Protein AF-A0A931L2H4-F1 (afdb_monomer)

Sequence (218 aa):
MIVTPKRLARHLKAKWRVPVVLEAGWDSPRIDPYHGANDMQGIVLHHTAGTDSLAFCMRGSYPPYRNCHFLVGRDGTVHVLSTSGAYHAGKGGPWRITKALTIGRDRGNSRTYGIEIESLGTSPRINGKPGGMTIDQVISVAYLCAALLDVMRLGPRSFRVGRVILHRTWAPTRKVDTRQDLAWWRAVIRIAQKYRKDRSRGEQTIRAYVHDHVDGRA

Mean predicted aligned error: 2.7 Å

Radius of gyration: 15.67 Å; Cα contacts (8 Å, |Δi|>4): 501; chains: 1; bounding box: 41×39×37 Å

pLDDT: mean 96.34, std 3.33, range [77.06, 98.94]

Secondary structure (DSSP, 8-state):
-PPPHHHHHHIIIIIS---EEE-TTTT-GGG-TTTT-----EEEEEE-SSSSTHHHHHH-SBTTB-S-SEEE-TTS-EEE--SS----S-S---EEEETTEEEPTT-HHHHEEEEEE-S--S----SSSTTS--HHHHHHHHHHHHHHHHHTSSSSPPPPGGGEEEHHHHSTTT----SS-HHHHHHHHHHHHHTSS-HHHHHHHHHHHHHHTTTS--

Foldseek 3Di:
DQQAPVLLCCLCCPQLNQQEDEDPCQRPLQQAPPNQQFQAQFAAEFEQLAAPCVVVQCVAPDPPHGQFQWEQHQQRYIYGRHRRWHNHLAFFDQADLDPPDTQDTRNDGRHHGYYYYQASQQACFQPSDRNHGDLSNLLSLLSSRLSVQASSDPDDDGHALSRYDYSCNGHVVPDCPRVADSVLSSVLNVLSNVCSVPSVVSSVVSVVSCVVVRRNYD

Nearest PDB structures (foldseek):
  4bol-assembly1_B  TM=6.881E-01  e=1.202E-04  Pseudomonas aeruginosa PAO1
  4bxj-assembly1_A-2  TM=5.900E-01  e=5.968E-04  Pseudomonas aeruginosa PAO1
  2l47-assembly1_A  TM=6.409E-01  e=9.965E-04  Bacillus phage Gamma

Solvent-accessible surface area (backbone atoms only — not comparable to full-atom values): 11018 Å² total; per-residue (Å²): 95,70,64,48,52,71,59,48,52,45,30,36,51,74,67,52,57,39,61,64,44,81,39,91,63,18,72,42,70,84,32,22,88,55,76,82,69,32,39,47,72,34,35,36,35,39,45,62,58,38,72,85,50,62,64,57,37,57,51,24,93,57,69,72,25,19,29,24,22,30,39,27,38,66,84,18,43,31,39,33,51,29,55,65,28,27,64,54,57,54,69,31,52,60,45,76,69,50,100,90,39,65,49,53,62,54,40,41,29,53,28,29,45,28,37,34,32,49,11,45,60,76,37,37,33,53,73,59,45,61,39,17,36,27,66,46,27,53,51,38,52,17,37,44,51,39,31,49,32,31,60,51,33,85,74,98,55,60,55,64,64,76,40,52,47,34,38,24,72,41,20,64,93,81,38,71,30,42,64,41,37,67,66,30,57,41,49,45,23,48,42,32,54,75,23,53,92,44,54,69,62,21,51,53,50,42,51,54,52,40,66,81,29,34,64,24,54,111

Structure (mmCIF, N/CA/C/O backbone):
data_AF-A0A931L2H4-F1
#
_entry.id   AF-A0A931L2H4-F1
#
loop_
_atom_site.group_PDB
_atom_site.id
_atom_site.type_symbol
_atom_site.label_atom_id
_atom_site.label_alt_id
_atom_site.label_comp_id
_atom_site.label_asym_id
_atom_site.label_entity_id
_atom_site.label_seq_id
_atom_site.pdbx_PDB_ins_code
_atom_site.Cartn_x
_atom_site.Cartn_y
_atom_site.Cartn_z
_atom_site.occupancy
_atom_site.B_iso_or_equiv
_atom_site.auth_seq_id
_atom_site.auth_comp_id
_atom_site.auth_asym_id
_atom_site.auth_atom_id
_atom_site.pdbx_PDB_model_num
ATOM 1 N N . MET A 1 1 ? 9.517 8.409 12.138 1.00 83.00 1 MET A N 1
ATOM 2 C CA . MET A 1 1 ? 9.520 7.541 13.347 1.00 83.00 1 MET A CA 1
ATOM 3 C C . MET A 1 1 ? 9.499 6.120 12.844 1.00 83.00 1 MET A C 1
ATOM 5 O O . MET A 1 1 ? 8.664 5.822 12.001 1.00 83.00 1 MET A O 1
ATOM 9 N N . ILE A 1 2 ? 10.422 5.285 13.313 1.00 89.69 2 ILE A N 1
ATOM 10 C CA . ILE A 1 2 ? 10.530 3.900 12.850 1.00 89.69 2 ILE A CA 1
ATOM 11 C C . ILE A 1 2 ? 9.360 3.099 13.431 1.00 89.69 2 ILE A C 1
ATOM 13 O O . ILE A 1 2 ? 9.165 3.043 14.647 1.00 89.69 2 ILE A O 1
ATOM 17 N N . VAL A 1 3 ? 8.550 2.504 12.558 1.00 93.38 3 VAL A N 1
ATOM 18 C CA . VAL A 1 3 ? 7.404 1.681 12.953 1.00 93.38 3 VAL A CA 1
ATOM 19 C C . VAL A 1 3 ? 7.902 0.279 13.296 1.00 93.38 3 VAL A C 1
ATOM 21 O O . VAL A 1 3 ? 8.410 -0.424 12.433 1.00 93.38 3 VAL A O 1
ATOM 24 N N . THR A 1 4 ? 7.720 -0.156 14.543 1.00 94.38 4 THR A N 1
ATOM 25 C CA . THR A 1 4 ? 8.110 -1.515 14.949 1.00 94.38 4 THR A CA 1
ATOM 26 C C . THR A 1 4 ? 7.152 -2.580 14.394 1.00 94.38 4 THR A C 1
ATOM 28 O O . THR A 1 4 ? 5.953 -2.296 14.250 1.00 94.38 4 THR A O 1
ATOM 31 N N . PRO A 1 5 ? 7.610 -3.832 14.179 1.00 95.81 5 PRO A N 1
ATOM 32 C CA . PRO A 1 5 ? 6.747 -4.919 13.706 1.00 95.81 5 PRO A CA 1
ATOM 33 C C . PRO A 1 5 ? 5.513 -5.133 14.592 1.00 95.81 5 PRO A C 1
ATOM 35 O O . PRO A 1 5 ? 4.382 -5.182 14.107 1.00 95.81 5 PRO A O 1
ATOM 38 N N . LYS A 1 6 ? 5.697 -5.127 15.921 1.00 96.31 6 LYS A N 1
ATOM 39 C CA . LYS A 1 6 ? 4.602 -5.222 16.903 1.00 96.31 6 LYS A CA 1
ATOM 40 C C . LYS A 1 6 ? 3.581 -4.091 16.744 1.00 96.31 6 LYS A C 1
ATOM 42 O O . LYS A 1 6 ? 2.372 -4.324 16.816 1.00 96.31 6 LYS A O 1
ATOM 47 N N . ARG A 1 7 ? 4.042 -2.852 16.526 1.00 95.81 7 ARG A N 1
ATOM 48 C CA . ARG A 1 7 ? 3.155 -1.696 16.322 1.00 95.81 7 ARG A CA 1
ATOM 49 C C . ARG A 1 7 ? 2.365 -1.840 15.023 1.00 95.81 7 ARG A C 1
ATOM 51 O O . ARG A 1 7 ? 1.163 -1.555 15.043 1.00 95.81 7 ARG A O 1
ATOM 58 N N . LEU A 1 8 ? 3.021 -2.266 13.944 1.00 97.00 8 LEU A N 1
ATOM 59 C CA . LEU A 1 8 ? 2.401 -2.496 12.643 1.00 97.00 8 LEU A CA 1
ATOM 60 C C . LEU A 1 8 ? 1.325 -3.578 12.731 1.00 97.00 8 LEU A C 1
ATOM 62 O O . LEU A 1 8 ? 0.162 -3.291 12.454 1.00 97.00 8 LEU A O 1
ATOM 66 N N . ALA A 1 9 ? 1.673 -4.770 13.222 1.00 98.06 9 ALA A N 1
ATOM 67 C CA . ALA A 1 9 ? 0.737 -5.883 13.364 1.00 98.06 9 ALA A CA 1
ATOM 68 C C . ALA A 1 9 ? -0.489 -5.506 14.207 1.00 98.06 9 ALA A C 1
ATOM 70 O O . ALA A 1 9 ? -1.618 -5.800 13.819 1.00 98.06 9 ALA A O 1
ATOM 71 N N . ARG A 1 10 ? -0.300 -4.775 15.315 1.00 97.62 10 ARG A N 1
ATOM 72 C CA . ARG A 1 10 ? -1.416 -4.271 16.133 1.00 97.62 10 ARG A CA 1
ATOM 73 C C . ARG A 1 10 ? -2.333 -3.325 15.353 1.00 97.62 10 ARG A C 1
ATOM 75 O O . ARG A 1 10 ? -3.551 -3.400 15.508 1.00 97.62 10 ARG A O 1
ATOM 82 N N . HIS A 1 11 ? -1.779 -2.416 14.548 1.00 97.31 11 HIS A N 1
ATOM 83 C CA . HIS A 1 11 ? -2.603 -1.498 13.755 1.00 97.31 11 HIS A CA 1
ATOM 84 C C . HIS A 1 11 ? -3.383 -2.245 12.676 1.00 97.31 11 HIS A C 1
ATOM 86 O O . HIS A 1 11 ? -4.581 -2.011 12.543 1.00 97.31 11 HIS A O 1
ATOM 92 N N . LEU A 1 12 ? -2.730 -3.167 11.970 1.00 98.38 12 LEU A N 1
ATOM 93 C CA . LEU A 1 12 ? -3.360 -3.959 10.921 1.00 98.38 12 LEU A CA 1
ATOM 94 C C . LEU A 1 12 ? -4.465 -4.859 11.487 1.00 98.38 12 LEU A C 1
ATOM 96 O O . LEU A 1 12 ? -5.616 -4.724 11.083 1.00 98.38 12 LEU A O 1
ATOM 100 N N . LYS A 1 13 ? -4.144 -5.709 12.471 1.00 98.00 13 LYS A N 1
ATOM 101 C CA . LYS A 1 13 ? -5.064 -6.726 13.005 1.00 98.00 13 LYS A CA 1
ATOM 102 C C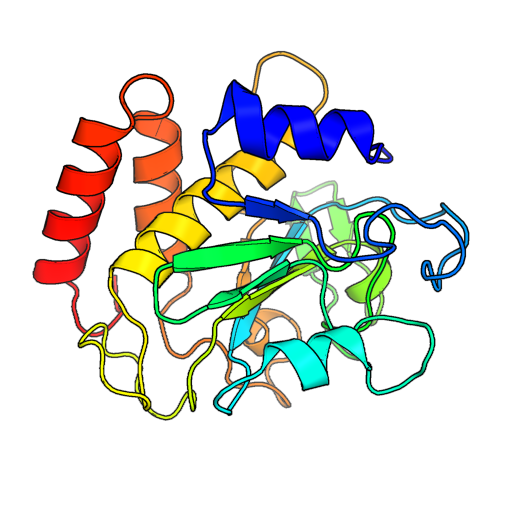 . LYS A 1 13 ? -6.130 -6.140 13.929 1.00 98.00 13 LYS A C 1
ATOM 104 O O . LYS A 1 13 ? -7.318 -6.305 13.689 1.00 98.00 13 LYS A O 1
ATOM 109 N N . ALA A 1 14 ? -5.721 -5.431 14.981 1.00 96.50 14 ALA A N 1
ATOM 110 C CA . ALA A 1 14 ? -6.649 -5.023 16.037 1.00 96.50 14 ALA A CA 1
ATOM 111 C C . ALA A 1 14 ? -7.343 -3.687 15.738 1.00 96.50 14 ALA A C 1
ATOM 113 O O . ALA A 1 14 ? -8.541 -3.540 15.959 1.00 96.50 14 ALA A O 1
ATOM 114 N N . LYS A 1 15 ? -6.601 -2.690 15.237 1.00 96.19 15 LYS A N 1
ATOM 115 C CA . LYS A 1 15 ? -7.135 -1.323 15.098 1.00 96.19 15 LYS A CA 1
ATOM 116 C C . LYS A 1 15 ? -7.945 -1.117 13.816 1.00 96.19 15 LYS A C 1
ATOM 118 O O . LYS A 1 15 ? -8.962 -0.429 13.854 1.00 96.19 15 LYS A O 1
ATOM 123 N N . TRP A 1 16 ? -7.483 -1.684 12.702 1.00 97.75 16 TRP A N 1
ATOM 124 C CA . TRP A 1 16 ? -8.088 -1.512 11.374 1.00 97.75 16 TRP A CA 1
ATOM 125 C C . TRP A 1 16 ? -8.715 -2.791 10.806 1.00 97.75 16 TRP A C 1
ATOM 127 O O . TRP A 1 16 ? -9.445 -2.712 9.816 1.00 97.75 16 TRP A O 1
ATOM 137 N N . ARG A 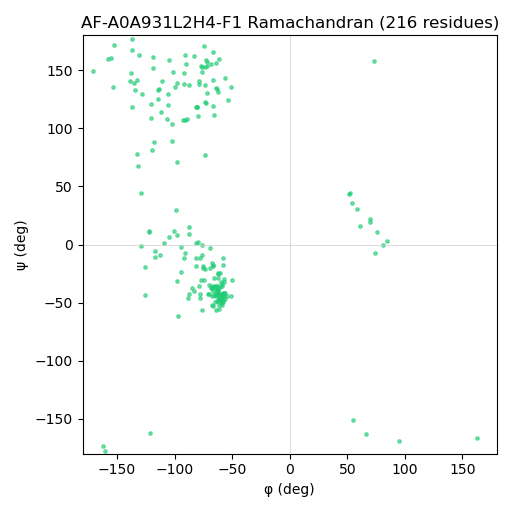1 17 ? -8.500 -3.944 11.457 1.00 98.06 17 ARG A N 1
ATOM 138 C CA . ARG A 1 17 ? -9.075 -5.248 11.079 1.00 98.06 17 ARG A CA 1
ATOM 139 C C . ARG A 1 17 ? -8.792 -5.623 9.621 1.00 98.06 17 ARG A C 1
ATOM 141 O O . ARG A 1 17 ? -9.655 -6.163 8.944 1.00 98.06 17 ARG A O 1
ATOM 148 N N . VAL A 1 18 ? -7.613 -5.264 9.114 1.00 98.62 18 VAL A N 1
ATOM 149 C CA . VAL A 1 18 ? -7.159 -5.622 7.762 1.00 98.62 18 VAL A CA 1
ATOM 150 C C . VAL A 1 18 ? -7.022 -7.154 7.691 1.00 98.62 18 VAL A C 1
ATOM 152 O O . VAL A 1 18 ? -6.459 -7.718 8.634 1.00 98.62 18 VAL A O 1
ATOM 155 N N . PRO A 1 19 ? -7.509 -7.827 6.628 1.00 98.31 19 PRO A N 1
ATOM 156 C CA . PRO A 1 19 ? -7.437 -9.285 6.490 1.00 98.31 19 PRO A CA 1
ATOM 157 C C . PRO A 1 19 ? -6.004 -9.719 6.157 1.00 98.31 19 PRO A C 1
ATOM 159 O O . PRO A 1 19 ? -5.655 -9.944 5.002 1.00 98.31 19 PRO A O 1
ATOM 162 N N . VAL A 1 20 ? -5.135 -9.732 7.170 1.00 98.69 20 VAL A N 1
ATOM 163 C CA . VAL A 1 20 ? -3.696 -9.938 6.986 1.00 98.69 20 VAL A CA 1
ATOM 164 C C . VAL A 1 20 ? -3.250 -11.370 7.243 1.00 98.69 20 VAL A C 1
ATOM 166 O O . VAL A 1 20 ? -3.594 -11.959 8.268 1.00 98.69 20 VAL A O 1
ATOM 169 N N . VAL A 1 21 ? -2.350 -11.848 6.388 1.00 98.75 21 VAL A N 1
ATOM 170 C CA . VAL A 1 21 ? -1.471 -12.994 6.644 1.00 98.75 21 VAL A CA 1
ATOM 171 C C . VAL A 1 21 ? -0.068 -12.451 6.904 1.00 98.75 21 VAL A C 1
ATOM 173 O O . VAL A 1 21 ? 0.423 -11.601 6.163 1.00 98.75 21 VAL A O 1
ATOM 176 N N . LEU A 1 22 ? 0.561 -12.875 8.002 1.00 98.62 22 LEU A N 1
ATOM 177 C CA . LEU A 1 22 ? 1.948 -12.509 8.303 1.00 98.62 22 LEU A CA 1
ATOM 178 C C . LEU A 1 22 ? 2.848 -13.607 7.741 1.00 98.62 22 LEU A C 1
ATOM 180 O O . LEU A 1 22 ? 2.857 -14.709 8.284 1.00 98.62 22 LEU A O 1
ATOM 184 N N . GLU A 1 23 ? 3.557 -13.318 6.654 1.00 98.50 23 GLU A N 1
ATOM 185 C CA . GLU A 1 23 ? 4.380 -14.319 5.975 1.00 98.50 23 GLU A CA 1
ATOM 186 C C . GLU A 1 23 ? 5.646 -14.662 6.758 1.00 98.50 23 GLU A C 1
ATOM 188 O O . GLU A 1 23 ? 6.129 -13.884 7.583 1.00 98.50 23 GLU A O 1
ATOM 193 N N . ALA A 1 24 ? 6.231 -15.825 6.477 1.00 96.88 24 ALA A N 1
ATOM 194 C CA . ALA A 1 24 ? 7.455 -16.257 7.141 1.00 96.88 24 ALA A CA 1
ATOM 195 C C . ALA A 1 24 ? 8.571 -15.194 7.034 1.00 96.88 24 ALA A C 1
ATOM 197 O O . ALA A 1 24 ? 8.962 -14.755 5.946 1.00 96.88 24 ALA A O 1
ATOM 198 N N . GLY A 1 25 ? 9.097 -14.783 8.191 1.00 96.25 25 GLY A N 1
ATOM 199 C CA . GLY A 1 25 ? 10.178 -13.802 8.293 1.00 96.25 25 GLY A CA 1
ATOM 200 C C . GLY A 1 25 ? 9.780 -12.340 8.053 1.00 96.25 25 GLY A C 1
ATOM 201 O O . GLY A 1 25 ? 10.684 -11.516 7.958 1.00 96.25 25 GLY A O 1
ATOM 202 N N . TRP A 1 26 ? 8.485 -11.999 7.978 1.00 97.75 26 TRP A N 1
ATOM 203 C CA . TRP A 1 26 ? 7.976 -10.627 7.770 1.00 97.75 26 TRP A CA 1
ATOM 204 C C . TRP A 1 26 ? 8.575 -9.560 8.711 1.00 97.75 26 TRP A C 1
ATOM 206 O O . TRP A 1 26 ? 8.700 -8.387 8.347 1.00 97.75 26 TRP A O 1
ATOM 216 N N . ASP A 1 27 ? 8.940 -9.946 9.931 1.00 96.75 27 ASP A N 1
ATOM 217 C CA . ASP A 1 27 ? 9.518 -9.101 10.977 1.00 96.75 27 ASP A CA 1
ATOM 218 C C . ASP A 1 27 ? 11.025 -9.310 11.181 1.00 96.75 27 ASP A C 1
ATOM 220 O O . ASP A 1 27 ? 11.615 -8.719 12.088 1.00 96.75 27 ASP A O 1
ATOM 224 N N . SER A 1 28 ? 11.668 -10.116 10.333 1.00 95.75 28 SER A N 1
ATOM 225 C CA . SER A 1 28 ? 13.093 -10.392 10.455 1.00 95.75 28 SER A CA 1
ATOM 226 C C . SER A 1 28 ? 13.929 -9.167 10.062 1.00 95.75 28 SER A C 1
ATOM 228 O O . SER A 1 28 ? 13.774 -8.637 8.960 1.00 95.75 28 SER A O 1
ATOM 230 N N . PRO A 1 29 ? 14.908 -8.747 10.881 1.00 93.50 29 PRO A N 1
ATOM 231 C CA . PRO A 1 29 ? 15.848 -7.703 10.476 1.00 93.50 29 PRO A CA 1
ATOM 232 C C . PRO A 1 29 ? 16.763 -8.149 9.322 1.00 93.50 29 PRO A C 1
ATOM 234 O O . PRO A 1 29 ? 17.332 -7.306 8.638 1.00 93.50 29 PRO A O 1
ATOM 237 N N . ARG A 1 30 ? 16.889 -9.461 9.060 1.00 94.44 30 ARG A N 1
ATOM 238 C CA . ARG A 1 30 ? 17.739 -10.007 7.983 1.00 94.44 30 ARG A CA 1
ATOM 239 C C . ARG A 1 30 ? 17.218 -9.700 6.579 1.00 94.44 30 ARG A C 1
ATOM 241 O O . ARG A 1 30 ? 17.984 -9.775 5.626 1.00 94.44 30 ARG A O 1
ATOM 248 N N . ILE A 1 31 ? 15.932 -9.373 6.453 1.00 94.69 31 ILE A N 1
ATOM 249 C CA . ILE A 1 31 ? 15.311 -8.986 5.180 1.00 94.69 31 ILE A CA 1
ATOM 250 C C . ILE A 1 31 ? 15.211 -7.463 5.021 1.00 94.69 31 ILE A C 1
ATOM 252 O O . ILE A 1 31 ? 14.577 -7.002 4.075 1.00 94.69 31 ILE A O 1
ATOM 256 N N . ASP A 1 32 ? 15.820 -6.682 5.927 1.00 94.44 32 ASP A N 1
ATOM 257 C CA . ASP A 1 32 ? 15.887 -5.224 5.828 1.00 94.44 32 ASP A CA 1
ATOM 258 C C . ASP A 1 32 ? 17.155 -4.771 5.083 1.00 94.44 32 ASP A C 1
ATOM 260 O O . ASP A 1 32 ? 18.242 -4.783 5.670 1.00 94.44 32 ASP A O 1
ATOM 264 N N . PRO A 1 33 ? 17.044 -4.288 3.834 1.00 93.69 33 PRO A N 1
ATOM 265 C CA . PRO A 1 33 ? 18.194 -3.768 3.098 1.00 93.69 33 PRO A CA 1
ATOM 266 C C . PRO A 1 33 ? 18.747 -2.442 3.647 1.00 93.69 33 PRO A C 1
ATOM 268 O O . PRO A 1 33 ? 19.714 -1.911 3.102 1.00 93.69 33 PRO A O 1
ATOM 271 N N . TYR A 1 34 ? 18.124 -1.867 4.676 1.00 94.06 34 TYR A N 1
ATOM 272 C CA . TYR A 1 34 ? 18.494 -0.572 5.243 1.00 94.06 34 TYR A CA 1
ATOM 273 C C . TYR A 1 34 ? 18.827 -0.636 6.735 1.00 94.06 34 TYR A C 1
ATOM 275 O O . TYR A 1 34 ? 18.955 0.411 7.370 1.00 94.06 34 TYR A O 1
ATOM 283 N N . HIS A 1 35 ? 18.983 -1.837 7.296 1.00 91.50 35 HIS A N 1
ATOM 284 C CA . HIS A 1 35 ? 19.526 -2.056 8.641 1.00 91.50 35 HIS A CA 1
ATOM 285 C C . HIS A 1 35 ? 18.840 -1.224 9.745 1.00 91.50 35 HIS A C 1
ATOM 287 O O . HIS A 1 35 ? 19.493 -0.624 10.597 1.00 91.50 35 HIS A O 1
ATOM 293 N N . GLY A 1 36 ? 17.507 -1.152 9.716 1.00 87.69 36 GLY A N 1
ATOM 294 C CA . GLY A 1 36 ? 16.692 -0.430 10.692 1.00 87.69 36 GLY A CA 1
ATOM 295 C C . GLY A 1 36 ? 16.587 1.078 10.456 1.00 87.69 36 GLY A C 1
ATOM 296 O O . GLY A 1 36 ? 15.880 1.755 11.197 1.00 87.69 36 GLY A O 1
ATOM 297 N N . ALA A 1 37 ? 17.230 1.626 9.421 1.00 87.88 37 ALA A N 1
ATOM 298 C CA . ALA A 1 37 ? 17.219 3.062 9.137 1.00 87.88 37 ALA A CA 1
ATOM 299 C C . ALA A 1 37 ? 15.956 3.551 8.396 1.00 87.88 37 ALA A C 1
ATOM 301 O O . ALA A 1 37 ? 15.854 4.740 8.072 1.00 87.88 37 ALA A O 1
ATOM 302 N N . ASN A 1 38 ? 14.995 2.665 8.107 1.00 85.88 38 ASN A N 1
ATOM 303 C CA . ASN A 1 38 ? 13.799 3.037 7.356 1.00 85.88 38 ASN A CA 1
ATOM 304 C C . ASN A 1 38 ? 12.829 3.866 8.184 1.00 85.88 38 ASN A C 1
ATOM 306 O O . ASN A 1 38 ? 12.289 3.456 9.210 1.00 85.88 38 ASN A O 1
ATOM 310 N N . ASP A 1 39 ? 12.544 5.039 7.649 1.00 89.44 39 ASP A N 1
ATOM 311 C CA . ASP A 1 39 ? 11.613 6.000 8.197 1.00 89.44 39 ASP A CA 1
ATOM 312 C C . ASP A 1 39 ? 10.496 6.175 7.174 1.00 89.44 39 ASP A C 1
ATOM 314 O O . ASP A 1 39 ? 10.586 7.017 6.279 1.00 89.44 39 ASP A O 1
ATOM 318 N N . MET A 1 40 ? 9.469 5.330 7.263 1.00 94.81 40 MET A N 1
ATOM 319 C CA . MET A 1 40 ? 8.361 5.374 6.314 1.00 94.81 40 MET A CA 1
ATOM 320 C C . MET A 1 40 ? 7.575 6.676 6.481 1.00 94.81 40 MET A C 1
ATOM 322 O O . MET A 1 40 ? 7.022 6.981 7.538 1.00 94.81 40 MET A O 1
ATOM 326 N N . GLN A 1 41 ? 7.541 7.456 5.405 1.00 95.56 41 GLN A N 1
ATOM 327 C CA . GLN A 1 41 ? 6.930 8.779 5.312 1.00 95.56 41 GLN A CA 1
ATOM 328 C C . GLN A 1 41 ? 5.767 8.815 4.314 1.00 95.56 41 GLN A C 1
ATOM 330 O O . GLN A 1 41 ? 5.023 9.798 4.280 1.00 95.56 41 GLN A O 1
ATOM 335 N N . GLY A 1 42 ? 5.578 7.767 3.515 1.00 97.31 42 GLY A N 1
ATOM 336 C CA . GLY A 1 42 ? 4.503 7.683 2.535 1.00 97.31 42 GLY A CA 1
ATOM 337 C C . GLY A 1 42 ? 4.235 6.262 2.062 1.00 97.31 42 GLY A C 1
ATOM 338 O O . GLY A 1 42 ? 4.778 5.299 2.597 1.00 97.31 42 GLY A O 1
ATOM 339 N N . ILE A 1 43 ? 3.363 6.148 1.069 1.00 98.75 43 ILE A N 1
ATOM 340 C CA . ILE A 1 43 ? 2.918 4.885 0.486 1.00 98.75 43 ILE A CA 1
ATOM 341 C C . ILE A 1 43 ? 2.953 5.031 -1.034 1.00 98.75 43 ILE A C 1
ATOM 343 O O . ILE A 1 43 ? 2.453 6.027 -1.566 1.00 98.75 43 ILE A O 1
ATOM 347 N N . VAL A 1 44 ? 3.520 4.039 -1.714 1.00 98.81 44 VAL A N 1
ATOM 348 C CA . VAL A 1 44 ? 3.492 3.914 -3.173 1.00 98.81 44 VAL A CA 1
ATOM 349 C C . VAL A 1 44 ? 2.675 2.677 -3.528 1.00 98.81 44 VAL A C 1
ATOM 351 O O . VAL A 1 44 ? 2.964 1.587 -3.031 1.00 98.81 44 VAL A O 1
ATOM 354 N N . LEU A 1 45 ? 1.656 2.868 -4.363 1.00 98.88 45 LEU A N 1
ATOM 355 C CA . LEU A 1 45 ? 0.811 1.797 -4.889 1.00 98.88 45 LEU A CA 1
ATOM 356 C C . LEU A 1 45 ? 1.356 1.275 -6.219 1.00 98.88 45 LEU A C 1
ATOM 358 O O . LEU A 1 45 ? 1.713 2.082 -7.082 1.00 98.88 45 LEU A O 1
ATOM 362 N N . HIS A 1 46 ? 1.329 -0.048 -6.364 1.00 98.75 46 HIS A N 1
ATOM 363 C CA . HIS A 1 46 ? 1.824 -0.810 -7.511 1.00 98.75 46 HIS A CA 1
ATOM 364 C C . HIS A 1 46 ? 0.768 -1.818 -7.979 1.00 98.75 46 HIS A C 1
ATOM 366 O O . HIS A 1 46 ? -0.180 -2.130 -7.251 1.00 98.75 46 HIS A O 1
ATOM 372 N N . HIS A 1 47 ? 0.930 -2.331 -9.196 1.00 97.81 47 HIS A N 1
ATOM 373 C CA . HIS A 1 47 ? 0.349 -3.614 -9.589 1.00 97.81 47 HIS A CA 1
ATOM 374 C C . HIS A 1 47 ? 1.472 -4.578 -9.961 1.00 97.81 47 HIS A C 1
ATOM 376 O O . HIS A 1 47 ? 2.503 -4.148 -10.478 1.00 97.81 47 HIS A O 1
ATOM 382 N N . THR A 1 48 ? 1.234 -5.876 -9.788 1.00 97.62 48 THR A N 1
ATOM 383 C CA . THR A 1 48 ? 2.283 -6.889 -9.973 1.00 97.62 48 THR A CA 1
ATOM 384 C C . THR A 1 48 ? 2.619 -7.176 -11.436 1.00 97.62 48 THR A C 1
ATOM 386 O O . THR A 1 48 ? 3.696 -7.693 -11.718 1.00 97.62 48 THR A O 1
ATOM 389 N N . ALA A 1 49 ? 1.713 -6.849 -12.365 1.00 96.44 49 ALA A N 1
ATOM 390 C CA . ALA A 1 49 ? 1.782 -7.220 -13.781 1.00 96.44 49 ALA A CA 1
ATOM 391 C C . ALA A 1 49 ? 1.833 -8.748 -13.987 1.00 96.44 49 ALA A C 1
ATOM 393 O O . ALA A 1 49 ? 2.417 -9.237 -14.952 1.00 96.44 49 ALA A O 1
ATOM 394 N N . GLY A 1 50 ? 1.207 -9.503 -13.079 1.00 94.06 50 GLY A N 1
ATOM 395 C CA . GLY A 1 50 ? 1.210 -10.964 -13.079 1.00 94.06 50 GLY A CA 1
ATOM 396 C C . GLY A 1 50 ? 0.074 -11.564 -12.251 1.00 94.06 50 GLY A C 1
ATOM 397 O O . GLY A 1 50 ? -0.764 -10.848 -11.697 1.00 94.06 50 GLY A O 1
ATOM 398 N N . THR A 1 51 ? 0.062 -12.892 -12.181 1.00 92.06 51 THR A N 1
ATOM 399 C CA . THR A 1 51 ? -0.820 -13.709 -11.332 1.00 92.06 51 THR A CA 1
ATOM 400 C C . THR A 1 51 ? 0.029 -14.519 -10.355 1.00 92.06 51 THR A C 1
ATOM 402 O O . THR A 1 51 ? 1.236 -14.650 -10.564 1.00 92.06 51 THR A O 1
ATOM 405 N N . ASP A 1 52 ? -0.574 -15.015 -9.273 1.00 91.62 52 ASP A N 1
ATOM 406 C CA . ASP A 1 52 ? 0.095 -15.860 -8.269 1.00 91.62 52 ASP A CA 1
ATOM 407 C C . ASP A 1 52 ? 1.397 -15.228 -7.739 1.00 91.62 52 ASP A C 1
ATOM 409 O O . ASP A 1 52 ? 2.461 -15.841 -7.607 1.00 91.62 52 ASP A O 1
ATOM 413 N N . SER A 1 53 ? 1.316 -13.929 -7.455 1.00 96.69 53 SER A N 1
ATOM 414 C CA . SER A 1 53 ? 2.470 -13.044 -7.295 1.00 96.69 53 SER A CA 1
ATOM 415 C C . SER A 1 53 ? 3.189 -13.229 -5.956 1.00 96.69 53 SER A C 1
ATOM 417 O O . SER A 1 53 ? 4.281 -12.690 -5.772 1.00 96.69 53 SER A O 1
ATOM 419 N N . LEU A 1 54 ? 2.624 -13.997 -5.016 1.00 98.19 54 LEU A N 1
ATOM 420 C CA . LEU A 1 54 ? 3.174 -14.168 -3.667 1.00 98.19 54 LEU A CA 1
ATOM 421 C C . LEU A 1 54 ? 4.595 -14.728 -3.693 1.00 98.19 54 LEU A C 1
ATOM 423 O O . LEU A 1 54 ? 5.492 -14.145 -3.083 1.00 98.19 54 LEU A O 1
ATOM 427 N N . ALA A 1 55 ? 4.826 -15.809 -4.441 1.00 96.81 55 ALA A N 1
ATOM 428 C CA . ALA A 1 55 ? 6.145 -16.431 -4.532 1.00 96.81 55 ALA A CA 1
ATOM 429 C C . ALA A 1 55 ? 7.185 -15.478 -5.142 1.00 96.81 55 ALA A C 1
ATOM 431 O O . ALA A 1 55 ? 8.327 -15.422 -4.682 1.00 96.81 55 ALA A O 1
ATOM 432 N N . PHE A 1 56 ? 6.788 -14.688 -6.144 1.00 96.19 56 PHE A N 1
ATOM 433 C CA . PHE A 1 56 ? 7.640 -13.666 -6.749 1.00 96.19 56 PHE A CA 1
ATOM 434 C C . PHE A 1 56 ? 7.984 -12.549 -5.755 1.00 96.19 56 PHE A C 1
ATOM 436 O O . PHE A 1 56 ? 9.159 -12.218 -5.581 1.00 96.19 56 PHE A O 1
ATOM 443 N N . CYS A 1 57 ? 6.984 -11.998 -5.062 1.00 97.88 57 CYS A N 1
ATOM 444 C CA . CYS A 1 57 ? 7.190 -10.921 -4.099 1.00 97.88 57 CYS A CA 1
ATOM 445 C C . CYS A 1 57 ? 8.009 -11.373 -2.879 1.00 97.88 57 CYS A C 1
ATOM 447 O O . CYS A 1 57 ? 8.841 -10.606 -2.384 1.00 97.88 57 CYS A O 1
ATOM 449 N N . MET A 1 58 ? 7.805 -12.619 -2.434 1.00 96.94 58 MET A N 1
ATOM 450 C CA . MET A 1 58 ? 8.569 -13.252 -1.362 1.00 96.94 58 MET A CA 1
ATOM 451 C C . MET A 1 58 ? 10.016 -13.499 -1.778 1.00 96.94 58 MET A C 1
ATOM 453 O O . MET A 1 58 ? 10.922 -13.074 -1.067 1.00 96.94 58 MET A O 1
ATOM 457 N N . ARG A 1 59 ? 10.265 -14.148 -2.920 1.00 94.25 59 ARG A N 1
ATOM 458 C CA . ARG A 1 59 ? 11.635 -14.425 -3.380 1.00 94.25 59 ARG A CA 1
ATOM 459 C C . ARG A 1 59 ? 12.447 -13.140 -3.536 1.00 94.25 59 ARG A C 1
ATOM 461 O O . ARG A 1 59 ? 13.605 -13.107 -3.130 1.00 94.25 59 ARG A O 1
ATOM 468 N N . GLY A 1 60 ? 11.816 -12.101 -4.079 1.00 91.94 60 GLY A N 1
ATOM 469 C CA . GLY A 1 60 ? 12.478 -10.840 -4.366 1.00 91.94 60 GLY A CA 1
ATOM 470 C C . GLY A 1 60 ? 13.420 -10.928 -5.567 1.00 91.94 60 GLY A C 1
ATOM 471 O O . GLY A 1 60 ? 13.885 -12.000 -5.955 1.00 91.94 60 GLY A O 1
ATOM 472 N N . SER A 1 61 ? 13.709 -9.780 -6.170 1.00 93.12 61 SER A N 1
ATOM 473 C CA . SER A 1 61 ? 14.695 -9.668 -7.253 1.00 93.12 61 SER A CA 1
ATOM 474 C C . SER A 1 61 ? 16.132 -9.597 -6.730 1.00 93.12 61 SER A C 1
ATOM 476 O O . SER A 1 61 ? 17.069 -9.862 -7.475 1.00 93.12 61 SER A O 1
ATOM 478 N N . TYR A 1 62 ? 16.303 -9.260 -5.447 1.00 93.62 62 TYR A N 1
ATOM 479 C CA . TYR A 1 62 ? 17.592 -9.200 -4.758 1.00 93.62 62 TYR A CA 1
ATOM 480 C C . TYR A 1 62 ? 17.480 -9.924 -3.408 1.00 93.62 62 TYR A C 1
ATOM 482 O O . TYR A 1 62 ? 17.319 -9.268 -2.378 1.00 93.62 62 TYR A O 1
ATOM 490 N N . PRO A 1 63 ? 17.502 -11.269 -3.387 1.00 93.19 63 PRO A N 1
ATOM 491 C CA . PRO A 1 63 ? 17.406 -12.028 -2.145 1.00 93.19 63 PRO A CA 1
ATOM 492 C C . PRO A 1 63 ? 18.504 -11.621 -1.139 1.00 93.19 63 PRO A C 1
ATOM 494 O O . PRO A 1 63 ? 19.630 -11.344 -1.554 1.00 93.19 63 PRO A O 1
ATOM 497 N N . PRO A 1 64 ? 18.210 -11.581 0.174 1.00 94.62 64 PRO A N 1
ATOM 498 C CA . PRO A 1 64 ? 16.973 -12.032 0.819 1.00 94.62 64 PRO A CA 1
ATOM 499 C C . PRO A 1 64 ? 15.859 -10.963 0.874 1.00 94.62 64 PRO A C 1
ATOM 501 O O . PRO A 1 64 ? 14.857 -11.157 1.563 1.00 94.62 64 PRO A O 1
ATOM 504 N N . TYR A 1 65 ? 16.022 -9.823 0.198 1.00 96.56 65 TYR A N 1
ATOM 505 C CA . TYR A 1 65 ? 15.116 -8.679 0.304 1.00 96.56 65 TYR A CA 1
ATOM 506 C C . TYR A 1 65 ? 13.845 -8.871 -0.525 1.00 96.56 65 TYR A C 1
ATOM 508 O O . TYR A 1 65 ? 13.886 -9.307 -1.674 1.00 96.56 65 TYR A O 1
ATOM 516 N N . ARG A 1 66 ? 12.700 -8.495 0.049 1.00 97.25 66 ARG A N 1
ATOM 517 C CA . ARG A 1 66 ? 11.388 -8.629 -0.602 1.00 97.25 66 ARG A CA 1
ATOM 518 C C . ARG A 1 66 ? 11.177 -7.550 -1.669 1.00 97.25 66 ARG A C 1
ATOM 520 O O . ARG A 1 66 ? 11.685 -6.431 -1.543 1.00 97.25 66 ARG A O 1
ATOM 527 N N . ASN A 1 67 ? 10.360 -7.851 -2.683 1.00 97.38 67 ASN A N 1
ATOM 528 C CA . ASN A 1 67 ? 10.000 -6.865 -3.717 1.00 97.38 67 ASN A CA 1
ATOM 529 C C . ASN A 1 67 ? 9.013 -5.807 -3.216 1.00 97.38 67 ASN A C 1
ATOM 531 O O . ASN A 1 67 ? 8.932 -4.728 -3.787 1.00 97.38 67 ASN A O 1
ATOM 535 N N . CYS A 1 68 ? 8.267 -6.078 -2.147 1.00 98.50 68 CYS A N 1
ATOM 536 C CA . CYS A 1 68 ? 7.335 -5.127 -1.555 1.00 98.50 68 CYS A CA 1
ATOM 537 C C . CYS A 1 68 ? 7.143 -5.400 -0.061 1.00 98.50 68 CYS A C 1
ATOM 539 O O . CYS A 1 68 ? 7.626 -6.395 0.479 1.00 98.50 68 CYS A O 1
ATOM 541 N N . HIS A 1 69 ? 6.448 -4.486 0.613 1.00 98.75 69 HIS A N 1
ATOM 542 C CA . HIS A 1 69 ? 6.089 -4.660 2.020 1.00 98.75 69 HIS A CA 1
ATOM 543 C C . HIS A 1 69 ? 4.799 -5.471 2.149 1.00 98.75 69 HIS A C 1
ATOM 545 O O . HIS A 1 69 ? 4.669 -6.303 3.046 1.00 98.75 69 HIS A O 1
ATOM 551 N N . PHE A 1 70 ? 3.862 -5.228 1.230 1.00 98.94 70 PHE A N 1
ATOM 552 C CA . PHE A 1 70 ? 2.552 -5.857 1.203 1.00 98.94 70 PHE A CA 1
ATOM 553 C C . PHE A 1 70 ? 2.205 -6.312 -0.209 1.00 98.94 70 PHE A C 1
ATOM 555 O O . PHE A 1 70 ? 2.412 -5.555 -1.159 1.00 98.94 70 PHE A O 1
ATOM 562 N N . LEU A 1 71 ? 1.614 -7.498 -0.319 1.00 98.88 71 LEU A N 1
ATOM 563 C CA . LEU A 1 71 ? 0.905 -7.962 -1.508 1.00 98.88 71 LEU A CA 1
ATOM 564 C C . LEU A 1 71 ? -0.581 -8.106 -1.169 1.00 98.88 71 LEU A C 1
ATOM 566 O O . LEU A 1 71 ? -0.921 -8.678 -0.137 1.00 98.88 71 LEU A O 1
ATOM 570 N N . VAL A 1 72 ? -1.459 -7.609 -2.037 1.00 98.88 72 VAL A N 1
ATOM 571 C CA . VAL A 1 72 ? -2.908 -7.813 -1.934 1.00 98.88 72 VAL A CA 1
ATOM 572 C C . VAL A 1 72 ? -3.358 -8.805 -3.006 1.00 98.88 72 VAL A C 1
ATOM 574 O O . VAL A 1 72 ? -3.387 -8.471 -4.197 1.00 98.88 72 VAL A O 1
ATOM 577 N N . GLY A 1 73 ? -3.701 -10.018 -2.569 1.00 98.56 73 GLY A N 1
ATOM 578 C CA . GLY A 1 73 ? -4.215 -11.099 -3.412 1.00 98.56 73 GLY A CA 1
ATOM 579 C C . GLY A 1 73 ? -5.593 -10.781 -3.994 1.00 98.56 73 GLY A C 1
ATOM 580 O O . GLY A 1 73 ? -6.254 -9.830 -3.573 1.00 98.56 73 GLY A O 1
ATOM 581 N N . ARG A 1 74 ? -6.031 -11.550 -4.998 1.00 98.00 74 ARG A N 1
ATOM 582 C CA . ARG A 1 74 ? -7.305 -11.314 -5.714 1.00 98.00 74 ARG A CA 1
ATOM 583 C C . ARG A 1 74 ? -8.534 -11.341 -4.808 1.00 98.00 74 ARG A C 1
ATOM 585 O O . ARG A 1 74 ? -9.467 -10.575 -5.037 1.00 98.00 74 ARG A O 1
ATOM 592 N N . ASP A 1 75 ? -8.511 -12.177 -3.783 1.00 98.06 75 ASP A N 1
ATOM 593 C CA . ASP A 1 75 ? -9.543 -12.322 -2.750 1.00 98.06 75 ASP A CA 1
ATOM 594 C C . ASP A 1 75 ? -9.528 -11.192 -1.699 1.00 98.06 75 ASP A C 1
ATOM 596 O O . ASP A 1 75 ? -10.336 -11.179 -0.774 1.00 98.06 75 ASP A O 1
ATOM 600 N N . GLY A 1 76 ? -8.603 -10.236 -1.819 1.00 98.56 76 GLY A N 1
ATOM 601 C CA . GLY A 1 76 ? -8.422 -9.158 -0.855 1.00 98.56 76 GLY A CA 1
ATOM 602 C C . GLY A 1 76 ? -7.543 -9.526 0.341 1.00 98.56 76 GLY A C 1
ATOM 603 O O . GLY A 1 76 ? -7.345 -8.666 1.203 1.00 98.56 76 GLY A O 1
ATOM 604 N N . THR A 1 77 ? -6.971 -10.729 0.410 1.00 98.81 77 THR A N 1
ATOM 605 C CA . THR A 1 77 ? -5.999 -11.089 1.449 1.00 98.81 77 THR A CA 1
ATOM 606 C C . THR A 1 77 ? -4.752 -10.210 1.343 1.00 98.81 77 THR A C 1
ATOM 608 O O . THR A 1 77 ? -4.183 -10.022 0.267 1.00 98.81 77 THR A O 1
ATOM 611 N N . VAL A 1 78 ? -4.315 -9.646 2.472 1.00 98.94 78 VAL A N 1
ATOM 612 C CA . VAL A 1 78 ? -3.114 -8.806 2.558 1.00 98.94 78 VAL A CA 1
ATOM 613 C C . VAL A 1 78 ? -1.961 -9.612 3.150 1.00 98.94 78 VAL A C 1
ATOM 615 O O . VAL A 1 78 ? -1.867 -9.793 4.363 1.00 98.94 78 VAL A O 1
ATOM 618 N N . HIS A 1 79 ? -1.036 -10.043 2.305 1.00 98.88 79 HIS A N 1
ATOM 619 C CA . HIS A 1 79 ? 0.192 -10.705 2.730 1.00 98.88 79 HIS A CA 1
ATOM 620 C C . HIS A 1 79 ? 1.215 -9.657 3.173 1.00 98.88 79 HIS A C 1
ATOM 622 O O . HIS A 1 79 ? 1.628 -8.798 2.389 1.00 98.88 79 HIS A O 1
ATOM 628 N N . VAL A 1 80 ? 1.621 -9.706 4.440 1.00 98.81 80 VAL A N 1
ATOM 629 C CA . VAL A 1 80 ? 2.675 -8.853 4.999 1.00 98.81 80 VAL A CA 1
ATOM 630 C C . VAL A 1 80 ? 4.008 -9.559 4.798 1.00 98.81 80 VAL A C 1
ATOM 632 O O . VAL A 1 80 ? 4.280 -10.552 5.466 1.00 98.81 80 VAL A O 1
ATOM 635 N N . LEU A 1 81 ? 4.828 -9.048 3.879 1.00 98.50 81 LEU A N 1
ATOM 636 C CA . LEU A 1 81 ? 6.077 -9.696 3.459 1.00 98.50 81 LEU A CA 1
ATOM 637 C C . LEU A 1 81 ? 7.302 -9.122 4.172 1.00 98.50 81 LEU A C 1
ATOM 639 O O . LEU A 1 81 ? 8.285 -9.828 4.387 1.00 98.50 81 LEU A O 1
ATOM 643 N N . SER A 1 82 ? 7.250 -7.830 4.506 1.00 97.12 82 SER A N 1
ATOM 644 C CA . SER A 1 82 ? 8.309 -7.117 5.217 1.00 97.12 82 SER A CA 1
ATOM 645 C C . SER A 1 82 ? 7.746 -5.929 5.993 1.00 97.12 82 SER A C 1
ATOM 647 O O . SER A 1 82 ? 6.945 -5.144 5.482 1.00 97.12 82 SER A O 1
ATOM 649 N N . THR A 1 83 ? 8.194 -5.774 7.234 1.00 92.50 83 THR A N 1
ATOM 650 C CA . THR A 1 83 ? 7.891 -4.610 8.084 1.00 92.50 83 THR A CA 1
ATOM 651 C C . THR A 1 83 ? 8.940 -3.516 8.038 1.00 92.50 83 THR A C 1
ATOM 653 O O . THR A 1 83 ? 8.638 -2.369 8.374 1.00 92.50 83 THR A O 1
ATOM 656 N N . SER A 1 84 ? 10.161 -3.888 7.676 1.00 84.12 84 SER A N 1
ATOM 657 C CA . SER A 1 84 ? 11.360 -3.093 7.863 1.00 84.12 84 SER A CA 1
ATOM 658 C C . SER A 1 84 ? 11.686 -2.336 6.585 1.00 84.12 84 SER A C 1
ATOM 660 O O . SER A 1 84 ? 11.627 -1.109 6.598 1.00 84.12 84 SER A O 1
ATOM 662 N N . GLY A 1 85 ? 11.944 -3.048 5.485 1.00 92.06 85 GLY A N 1
ATOM 663 C CA . GLY A 1 85 ? 12.267 -2.485 4.174 1.00 92.06 85 GLY A CA 1
ATOM 664 C C . GLY A 1 85 ? 12.002 -3.449 3.014 1.00 92.06 85 GLY A C 1
ATOM 665 O O . GLY A 1 85 ? 11.916 -4.663 3.200 1.00 92.06 85 GLY A O 1
ATOM 666 N N . ALA A 1 86 ? 11.864 -2.902 1.804 1.00 96.88 86 ALA A N 1
ATOM 667 C CA . ALA A 1 86 ? 11.671 -3.664 0.569 1.00 96.88 86 ALA A CA 1
ATOM 668 C C . ALA A 1 86 ? 12.137 -2.869 -0.663 1.00 96.88 86 ALA A C 1
ATOM 670 O O . ALA A 1 86 ? 12.222 -1.637 -0.633 1.00 96.88 86 ALA A O 1
ATOM 671 N N . TYR A 1 87 ? 12.386 -3.556 -1.779 1.00 97.44 87 TYR A N 1
ATOM 672 C CA . TYR A 1 87 ? 12.803 -2.936 -3.040 1.00 97.44 87 TYR A CA 1
ATOM 673 C C . TYR A 1 87 ? 11.658 -2.840 -4.053 1.00 97.44 87 TYR A C 1
ATOM 675 O O . TYR A 1 87 ? 11.504 -3.709 -4.902 1.00 97.44 87 TYR A O 1
ATOM 683 N N . HIS A 1 88 ? 10.901 -1.738 -4.005 1.00 97.62 88 HIS A N 1
ATOM 684 C CA . HIS A 1 88 ? 9.671 -1.572 -4.796 1.00 97.62 88 HIS A CA 1
ATOM 685 C C . HIS A 1 88 ? 9.649 -0.298 -5.668 1.00 97.62 88 HIS A C 1
ATOM 687 O O . HIS A 1 88 ? 9.279 -0.317 -6.837 1.00 97.62 88 HIS A O 1
ATOM 693 N N . ALA A 1 89 ? 10.074 0.847 -5.132 1.00 97.50 89 ALA A N 1
ATOM 694 C CA . ALA A 1 89 ? 10.008 2.145 -5.797 1.00 97.50 89 ALA A CA 1
ATOM 695 C C . ALA A 1 89 ? 11.125 2.333 -6.843 1.00 97.50 89 ALA A C 1
ATOM 697 O O . ALA A 1 89 ? 10.884 2.837 -7.947 1.00 97.50 89 ALA A O 1
ATOM 698 N N . GLY A 1 90 ? 12.357 1.933 -6.521 1.00 96.38 90 GLY A N 1
ATOM 699 C CA . GLY A 1 90 ? 13.529 2.182 -7.369 1.00 96.38 90 GLY A CA 1
ATOM 700 C C . GLY A 1 90 ? 13.725 3.672 -7.706 1.00 96.38 90 GLY A C 1
ATOM 701 O O . GLY A 1 90 ? 13.329 4.553 -6.936 1.00 96.38 90 GLY A O 1
ATOM 702 N N . LYS A 1 91 ? 14.318 3.954 -8.876 1.00 97.75 91 LYS A N 1
ATOM 703 C CA . LYS A 1 91 ? 14.641 5.324 -9.316 1.00 97.75 91 LYS A CA 1
ATOM 704 C C . LYS A 1 91 ? 13.397 6.201 -9.516 1.00 97.75 91 LYS A C 1
ATOM 706 O O . LYS A 1 91 ? 12.447 5.760 -10.163 1.00 97.75 91 LYS A O 1
ATOM 711 N N . GLY A 1 92 ? 13.402 7.430 -9.019 1.00 97.44 92 GLY A N 1
ATOM 712 C CA . GLY A 1 92 ? 12.280 8.364 -9.128 1.00 97.44 92 GLY A CA 1
ATOM 713 C C . GLY A 1 92 ? 12.363 9.530 -8.144 1.00 97.44 92 GLY A C 1
ATOM 714 O O . GLY A 1 92 ? 13.397 9.784 -7.527 1.00 97.44 92 GLY A O 1
ATOM 715 N N . GLY A 1 93 ? 11.258 10.250 -7.988 1.00 96.25 93 GLY A N 1
ATOM 716 C CA . GLY A 1 93 ? 11.193 11.463 -7.184 1.00 96.25 93 GLY A CA 1
ATOM 717 C C . GLY A 1 93 ? 12.027 12.620 -7.765 1.00 96.25 93 GLY A C 1
ATOM 718 O O . GLY A 1 93 ? 12.412 12.597 -8.937 1.00 96.25 93 GLY A O 1
ATOM 719 N N . PRO A 1 94 ? 12.334 13.650 -6.954 1.00 97.62 94 PRO A N 1
ATOM 720 C CA . PRO A 1 94 ? 11.931 13.810 -5.555 1.00 97.62 94 PRO A CA 1
ATOM 721 C C . PRO A 1 94 ? 10.411 13.948 -5.402 1.00 97.62 94 PRO A C 1
ATOM 723 O O . PRO A 1 94 ? 9.718 14.373 -6.322 1.00 97.62 94 PRO A O 1
ATOM 726 N N . TRP A 1 95 ? 9.883 13.621 -4.223 1.00 97.94 95 TRP A N 1
ATOM 727 C CA . TRP A 1 95 ? 8.462 13.789 -3.918 1.00 97.94 95 TRP A CA 1
ATOM 728 C C . TRP A 1 95 ? 8.262 14.723 -2.726 1.00 97.94 95 TRP A C 1
ATOM 730 O O . TRP A 1 95 ? 8.543 14.373 -1.578 1.00 97.94 95 TRP A O 1
ATOM 740 N N . ARG A 1 96 ? 7.748 15.925 -3.005 1.00 97.19 96 ARG A N 1
ATOM 741 C CA . ARG A 1 96 ? 7.359 16.903 -1.984 1.00 97.19 96 ARG A CA 1
ATOM 742 C C . ARG A 1 96 ? 5.990 16.538 -1.405 1.00 97.19 96 ARG A C 1
ATOM 744 O O . ARG A 1 96 ? 4.974 16.663 -2.084 1.00 97.19 96 ARG A O 1
ATOM 751 N N . ILE A 1 97 ? 5.967 16.103 -0.146 1.00 94.81 97 ILE A N 1
ATOM 752 C CA . ILE A 1 97 ? 4.755 15.667 0.566 1.00 94.81 97 ILE A CA 1
ATOM 753 C C . ILE A 1 97 ? 4.073 16.853 1.254 1.00 94.81 97 ILE A C 1
ATOM 755 O O . ILE A 1 97 ? 2.854 17.009 1.200 1.00 94.81 97 ILE A O 1
ATOM 759 N N . THR A 1 98 ? 4.862 17.683 1.935 1.00 91.94 98 THR A N 1
ATOM 760 C CA . THR A 1 98 ? 4.413 18.924 2.581 1.00 91.94 98 THR A CA 1
ATOM 761 C C . THR A 1 98 ? 5.432 20.029 2.305 1.00 91.94 98 THR A C 1
ATOM 763 O O . THR A 1 98 ? 6.476 19.775 1.709 1.00 91.94 98 THR A O 1
ATOM 766 N N . LYS A 1 99 ? 5.166 21.259 2.768 1.00 92.44 99 LYS A N 1
ATOM 767 C CA . LYS A 1 99 ? 6.153 22.351 2.701 1.00 92.44 99 LYS A CA 1
ATOM 768 C C . LYS A 1 99 ? 7.478 22.010 3.407 1.00 92.44 99 LYS A C 1
ATOM 770 O O . LYS A 1 99 ? 8.513 22.492 2.978 1.00 92.44 99 LYS A O 1
ATOM 775 N N . ALA A 1 100 ? 7.440 21.174 4.448 1.00 92.69 100 ALA A N 1
ATOM 776 C CA . ALA A 1 100 ? 8.595 20.836 5.285 1.00 92.69 100 ALA A CA 1
ATOM 777 C C . ALA A 1 100 ? 9.112 19.398 5.085 1.00 92.69 100 ALA A C 1
ATOM 779 O O . ALA A 1 100 ? 10.028 18.976 5.782 1.00 92.69 100 ALA A O 1
ATOM 780 N N . LEU A 1 101 ? 8.508 18.613 4.184 1.00 94.50 101 LEU A N 1
ATOM 781 C CA . LEU A 1 101 ? 8.867 17.209 3.989 1.00 94.50 101 LEU A CA 1
ATOM 782 C C . LEU A 1 101 ? 8.935 16.856 2.507 1.00 94.50 101 LEU A C 1
ATOM 784 O O . LEU A 1 101 ? 7.916 16.851 1.810 1.00 94.50 101 LEU A O 1
ATOM 788 N N . THR A 1 102 ? 10.129 16.452 2.086 1.00 97.50 102 THR A N 1
ATOM 789 C CA . THR A 1 102 ? 10.416 15.931 0.751 1.00 97.50 102 THR A CA 1
ATOM 790 C C . THR A 1 102 ? 11.141 14.600 0.883 1.00 97.50 102 THR A C 1
ATOM 792 O O . THR A 1 102 ? 12.144 14.501 1.587 1.00 97.50 102 THR A O 1
ATOM 795 N N . ILE A 1 103 ? 10.655 13.576 0.185 1.00 97.56 103 ILE A N 1
ATOM 796 C CA . ILE A 1 103 ? 11.431 12.358 -0.045 1.00 97.56 103 ILE A CA 1
ATOM 797 C C . ILE A 1 103 ? 12.385 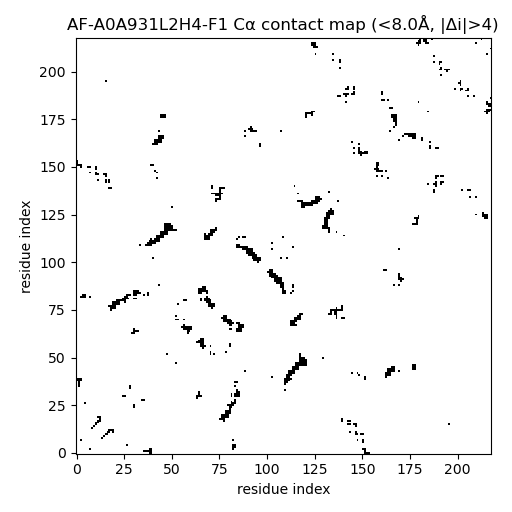12.652 -1.203 1.00 97.56 103 ILE A C 1
ATOM 799 O O . ILE A 1 103 ? 11.944 12.985 -2.305 1.00 97.56 103 ILE A O 1
ATOM 803 N N . GLY A 1 104 ? 13.689 12.575 -0.930 1.00 97.69 104 GLY A N 1
ATOM 804 C CA . GLY A 1 104 ? 14.734 12.848 -1.916 1.00 97.69 104 GLY A CA 1
ATOM 805 C C . GLY A 1 104 ? 14.685 11.899 -3.116 1.00 97.69 104 GLY A C 1
ATOM 806 O O . GLY A 1 104 ? 14.122 10.805 -3.034 1.00 97.69 104 GLY A O 1
ATOM 807 N N . ARG A 1 105 ? 15.293 12.324 -4.228 1.00 97.81 105 ARG A N 1
ATOM 808 C CA . ARG A 1 105 ? 15.428 11.510 -5.444 1.00 97.81 105 ARG A CA 1
ATOM 809 C C . ARG A 1 105 ? 16.017 10.134 -5.110 1.00 97.81 105 ARG A C 1
ATOM 811 O O . ARG A 1 105 ? 16.958 10.046 -4.331 1.00 97.81 105 ARG A O 1
ATOM 818 N N . ASP A 1 106 ? 15.434 9.082 -5.679 1.00 97.44 106 ASP A N 1
ATOM 819 C CA . ASP A 1 106 ? 15.849 7.678 -5.541 1.00 97.44 106 ASP A CA 1
ATOM 820 C C . ASP A 1 106 ? 15.814 7.121 -4.101 1.00 97.44 106 ASP A C 1
ATOM 822 O O . ASP A 1 106 ? 16.355 6.054 -3.818 1.00 97.44 106 ASP A O 1
ATOM 826 N N . ARG A 1 107 ? 15.122 7.801 -3.173 1.00 96.94 107 ARG A N 1
ATOM 827 C CA . ARG A 1 107 ? 14.982 7.372 -1.765 1.00 96.94 107 ARG A CA 1
ATOM 828 C C . ARG A 1 107 ? 13.647 6.691 -1.450 1.00 96.94 107 ARG A C 1
ATOM 830 O O . ARG A 1 107 ? 13.335 6.493 -0.282 1.00 96.94 107 ARG A O 1
ATOM 837 N N . GLY A 1 108 ? 12.850 6.339 -2.459 1.00 97.19 108 GLY A N 1
ATOM 838 C CA . GLY A 1 108 ? 11.501 5.791 -2.269 1.00 97.19 108 GLY A CA 1
ATOM 839 C C . GLY A 1 108 ? 11.480 4.501 -1.441 1.00 97.19 108 GLY A C 1
ATOM 840 O O . GLY A 1 108 ? 10.711 4.406 -0.489 1.00 97.19 108 GLY A O 1
ATOM 841 N N . ASN A 1 109 ? 12.375 3.555 -1.738 1.00 97.19 109 ASN A N 1
ATOM 842 C CA . ASN A 1 109 ? 12.422 2.244 -1.074 1.00 97.19 109 ASN A CA 1
ATOM 843 C C . ASN A 1 109 ? 12.626 2.319 0.453 1.00 97.19 109 ASN A C 1
ATOM 845 O O . ASN A 1 109 ? 12.063 1.508 1.176 1.00 97.19 109 ASN A O 1
ATOM 849 N N . SER A 1 110 ? 13.409 3.285 0.951 1.00 95.56 110 SER A N 1
ATOM 850 C CA . SER A 1 110 ? 13.694 3.432 2.391 1.00 95.56 110 SER A CA 1
ATOM 851 C C . SER A 1 110 ? 12.765 4.408 3.117 1.00 95.56 110 SER A C 1
ATOM 853 O O . SER A 1 110 ? 12.899 4.637 4.322 1.00 95.56 110 SER A O 1
ATOM 855 N N . ARG A 1 111 ? 11.848 5.047 2.379 1.00 96.88 111 ARG A N 1
ATOM 856 C CA . ARG A 1 111 ? 10.986 6.128 2.882 1.00 96.88 111 ARG A CA 1
ATOM 857 C C . ARG A 1 111 ? 9.508 5.917 2.597 1.00 96.88 111 ARG A C 1
ATOM 859 O O . ARG A 1 111 ? 8.698 6.756 2.993 1.00 96.88 111 ARG A O 1
ATOM 866 N N . THR A 1 112 ? 9.124 4.842 1.920 1.00 97.81 112 THR A N 1
ATOM 867 C CA . THR A 1 112 ? 7.720 4.547 1.638 1.00 97.81 112 THR A CA 1
ATOM 868 C C . THR A 1 112 ? 7.405 3.076 1.822 1.00 97.81 112 THR A C 1
ATOM 870 O O . THR A 1 112 ? 8.233 2.216 1.547 1.00 97.81 112 THR A O 1
ATOM 873 N N . TYR A 1 113 ? 6.178 2.791 2.252 1.00 98.56 113 TYR A N 1
ATOM 874 C CA . TYR A 1 113 ? 5.627 1.454 2.109 1.00 98.56 113 TYR A CA 1
ATOM 875 C C . TYR A 1 113 ? 5.266 1.203 0.643 1.00 98.56 113 TYR A C 1
ATOM 877 O O . TYR A 1 113 ? 4.673 2.054 -0.021 1.00 98.56 113 TYR A O 1
ATOM 885 N N . GLY A 1 114 ? 5.593 0.009 0.167 1.00 98.69 114 GLY A N 1
ATOM 886 C CA . GLY A 1 114 ? 5.242 -0.492 -1.159 1.00 98.69 114 GLY A CA 1
ATOM 887 C C . GLY A 1 114 ? 4.130 -1.519 -1.049 1.00 98.69 114 GLY A C 1
ATOM 888 O O . GLY A 1 114 ? 4.318 -2.531 -0.368 1.00 98.69 114 GLY A O 1
ATOM 889 N N . ILE A 1 115 ? 2.999 -1.239 -1.694 1.00 98.94 115 ILE A N 1
ATOM 890 C CA . ILE A 1 115 ? 1.849 -2.143 -1.773 1.00 98.94 115 ILE A CA 1
ATOM 891 C C . ILE A 1 115 ? 1.717 -2.620 -3.214 1.00 98.94 115 ILE A C 1
ATOM 893 O O . ILE A 1 115 ? 1.403 -1.822 -4.095 1.00 98.94 115 ILE A O 1
ATOM 897 N N . GLU A 1 116 ? 1.930 -3.911 -3.419 1.00 98.88 116 GLU A N 1
ATOM 898 C CA . GLU A 1 116 ? 1.637 -4.610 -4.665 1.00 98.88 116 GLU A CA 1
ATOM 899 C C . GLU A 1 116 ? 0.194 -5.104 -4.663 1.00 98.88 116 GLU A C 1
ATOM 901 O O . GLU A 1 116 ? -0.294 -5.625 -3.659 1.00 98.88 116 GLU A O 1
ATOM 906 N N . ILE A 1 117 ? -0.497 -4.943 -5.788 1.00 98.75 117 ILE A N 1
ATOM 907 C CA . ILE A 1 117 ? -1.876 -5.400 -5.970 1.00 98.75 117 ILE A CA 1
ATOM 908 C C . ILE A 1 117 ? -1.884 -6.388 -7.128 1.00 98.75 117 ILE A C 1
ATOM 910 O O . ILE A 1 117 ? -1.502 -6.031 -8.245 1.00 98.75 117 ILE A O 1
ATOM 914 N N . GLU A 1 118 ? -2.314 -7.623 -6.871 1.00 98.50 118 GLU A N 1
ATOM 915 C CA . GLU A 1 118 ? -2.266 -8.672 -7.885 1.00 98.50 118 GLU A C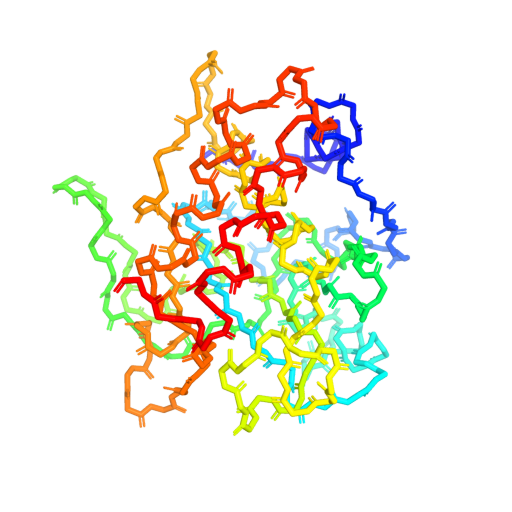A 1
ATOM 916 C C . GLU A 1 118 ? -3.202 -8.365 -9.061 1.00 98.50 118 GLU A C 1
ATOM 918 O O . GLU A 1 118 ? -4.434 -8.341 -8.930 1.00 98.50 118 GLU A O 1
ATOM 923 N N . SER A 1 119 ? -2.604 -8.091 -10.215 1.00 97.56 119 SER A N 1
ATOM 924 C CA . SER A 1 119 ? -3.292 -7.749 -11.455 1.00 97.56 119 SER A CA 1
ATOM 925 C C . SER A 1 119 ? -2.286 -7.735 -12.600 1.00 97.56 119 SER A C 1
ATOM 927 O O . SER A 1 119 ? -1.140 -7.322 -12.420 1.00 97.56 119 SER A O 1
ATOM 929 N N . LEU A 1 120 ? -2.743 -8.068 -13.809 1.00 97.56 120 LEU A N 1
ATOM 930 C CA . LEU A 1 120 ? -1.962 -7.877 -15.033 1.00 97.56 120 LEU A CA 1
ATOM 931 C C . LEU A 1 120 ? -1.753 -6.390 -15.368 1.00 97.56 120 LEU A C 1
ATOM 933 O O . LEU A 1 120 ? -0.901 -6.066 -16.188 1.00 97.56 120 LEU A O 1
ATOM 937 N N . GLY A 1 121 ? -2.526 -5.472 -14.769 1.00 96.12 121 GLY A N 1
ATOM 938 C CA . GLY A 1 121 ? -2.306 -4.031 -14.924 1.00 96.12 121 GLY A CA 1
ATOM 939 C C . GLY A 1 121 ? -2.615 -3.475 -16.320 1.00 96.12 121 GLY A C 1
ATOM 940 O O . GLY A 1 121 ? -2.162 -2.381 -16.679 1.00 96.12 121 GLY A O 1
ATOM 941 N N . THR A 1 122 ? -3.395 -4.208 -17.115 1.00 97.00 122 THR A N 1
ATOM 942 C CA . THR A 1 122 ? -3.778 -3.845 -18.487 1.00 97.00 122 THR A CA 1
ATOM 943 C C . THR A 1 122 ? -5.089 -3.060 -18.558 1.00 97.00 122 THR A C 1
ATOM 945 O O . THR A 1 122 ? -5.393 -2.474 -19.593 1.00 97.00 122 THR A O 1
ATOM 948 N N . SER A 1 123 ? -5.850 -2.982 -17.462 1.00 96.75 123 SER A N 1
ATOM 949 C CA . SER A 1 123 ? -7.121 -2.260 -17.379 1.00 96.75 123 SER A CA 1
ATOM 950 C C . SER A 1 123 ? -7.256 -1.490 -16.060 1.00 96.75 123 SER A C 1
ATOM 952 O O . SER A 1 123 ? -6.886 -2.010 -15.007 1.00 96.75 123 SER A O 1
ATOM 954 N N . PRO A 1 124 ? -7.817 -0.265 -16.066 1.00 96.75 124 PRO A N 1
ATOM 955 C CA . PRO A 1 124 ? -8.158 0.436 -14.831 1.00 96.75 124 PRO A CA 1
ATOM 956 C C . PRO A 1 124 ? -9.454 -0.088 -14.189 1.00 96.75 124 PRO A C 1
ATOM 958 O O . PRO A 1 124 ? -9.740 0.259 -13.044 1.00 96.75 124 PRO A O 1
ATOM 961 N N . ARG A 1 125 ? -10.234 -0.917 -14.897 1.00 97.50 125 ARG A N 1
ATOM 962 C CA . ARG A 1 125 ? -11.567 -1.334 -14.454 1.00 97.50 125 ARG A CA 1
ATOM 963 C C . ARG A 1 125 ? -11.524 -2.202 -13.195 1.00 97.50 125 ARG A C 1
ATOM 965 O O . ARG A 1 125 ? -10.680 -3.092 -13.071 1.00 97.50 125 ARG A O 1
ATOM 972 N N . ILE A 1 126 ? -12.484 -1.992 -12.298 1.00 97.81 126 ILE A N 1
ATOM 973 C CA . ILE A 1 126 ? -12.705 -2.819 -11.105 1.00 97.81 126 ILE A CA 1
ATOM 974 C C . ILE A 1 126 ? -13.816 -3.830 -11.394 1.00 97.81 126 ILE A C 1
ATOM 976 O O . ILE A 1 126 ? -14.946 -3.699 -10.940 1.00 97.81 126 ILE A O 1
ATOM 980 N N . ASN A 1 127 ? -13.507 -4.818 -12.230 1.00 94.75 127 ASN A N 1
ATOM 981 C CA . ASN A 1 127 ? -14.484 -5.790 -12.738 1.00 94.75 127 ASN A CA 1
ATOM 982 C C . ASN A 1 127 ? -14.122 -7.244 -12.406 1.00 94.75 127 ASN A C 1
ATOM 984 O O . ASN A 1 127 ? -14.684 -8.168 -12.985 1.00 94.75 127 ASN A O 1
ATOM 988 N N . GLY A 1 128 ? -13.128 -7.453 -11.541 1.00 94.19 128 GLY A N 1
ATOM 989 C CA . GLY A 1 128 ? -12.698 -8.784 -11.124 1.00 94.19 128 GLY A CA 1
ATOM 990 C C . GLY A 1 128 ? -11.901 -9.578 -12.163 1.00 94.19 128 GLY A C 1
ATOM 991 O O . GLY A 1 128 ? -11.321 -10.604 -11.808 1.00 94.19 128 GLY A O 1
ATOM 992 N N . LYS A 1 129 ? -11.766 -9.097 -13.407 1.00 96.44 129 LYS A N 1
ATOM 993 C CA . LYS A 1 129 ? -10.938 -9.752 -14.431 1.00 96.44 129 LYS A CA 1
ATOM 994 C C . LYS A 1 129 ? -9.441 -9.581 -14.124 1.00 96.44 129 LYS A C 1
ATOM 996 O O . LYS A 1 129 ? -9.073 -8.568 -13.521 1.00 96.44 129 LYS A O 1
ATOM 1001 N N . PRO A 1 130 ? -8.560 -10.492 -14.585 1.00 94.75 130 PRO A N 1
ATOM 1002 C CA . PRO A 1 130 ? -7.115 -10.409 -14.330 1.00 94.75 130 PRO A CA 1
ATOM 1003 C C . PRO A 1 130 ? -6.464 -9.099 -14.799 1.00 94.75 130 PRO A C 1
ATOM 1005 O O . PRO A 1 130 ? -5.540 -8.602 -14.161 1.00 94.75 130 PRO A O 1
ATOM 1008 N N . GLY A 1 131 ? -6.978 -8.504 -15.884 1.00 95.75 131 GLY A N 1
ATOM 1009 C CA . GLY A 1 131 ? -6.503 -7.221 -16.414 1.00 95.75 131 GLY A CA 1
ATOM 1010 C C . GLY A 1 131 ? -6.671 -6.031 -15.465 1.00 95.75 131 GLY A C 1
ATOM 1011 O O . GLY A 1 131 ? -5.888 -5.087 -15.538 1.00 95.75 131 GLY A O 1
ATOM 1012 N N . GLY A 1 132 ? -7.681 -6.077 -14.593 1.00 95.25 132 GLY A N 1
ATOM 1013 C CA . GLY A 1 132 ? -8.008 -5.042 -13.614 1.00 95.25 132 GLY A CA 1
ATOM 1014 C C . GLY A 1 132 ? -7.983 -5.584 -12.186 1.00 95.25 132 GLY A C 1
ATOM 1015 O O . GLY A 1 132 ? -7.404 -6.638 -11.923 1.00 95.25 132 GLY A O 1
ATOM 1016 N N . MET A 1 133 ? -8.603 -4.875 -11.245 1.00 97.69 133 MET A N 1
ATOM 1017 C CA . MET A 1 133 ? -8.639 -5.264 -9.825 1.00 97.69 133 MET A CA 1
ATOM 1018 C C . MET A 1 133 ? -10.006 -5.834 -9.427 1.00 97.69 133 MET A C 1
ATOM 1020 O O . MET A 1 133 ? -11.013 -5.583 -10.097 1.00 97.69 133 MET A O 1
ATOM 1024 N N . THR A 1 134 ? -10.051 -6.611 -8.344 1.00 98.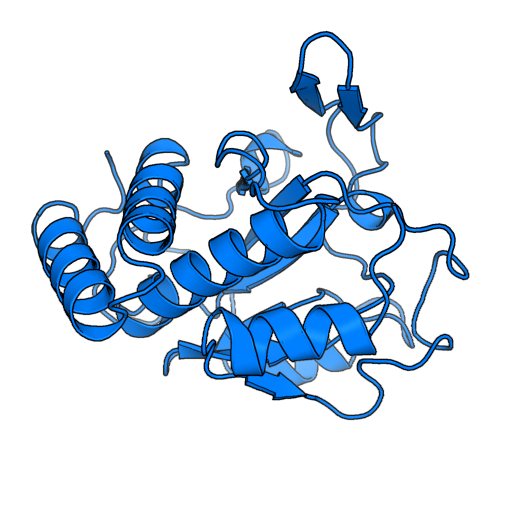44 134 THR A N 1
ATOM 1025 C CA . THR A 1 134 ? -11.313 -6.979 -7.682 1.00 98.44 134 THR A CA 1
ATOM 1026 C C . THR A 1 134 ? -11.766 -5.876 -6.727 1.00 98.44 134 THR A C 1
ATOM 1028 O O . THR A 1 134 ? -10.983 -5.025 -6.301 1.00 98.44 134 THR A O 1
ATOM 1031 N N . ILE A 1 135 ? -13.044 -5.899 -6.354 1.00 98.62 135 ILE A N 1
ATOM 1032 C CA . ILE A 1 135 ? -13.567 -5.009 -5.315 1.00 98.62 135 ILE A CA 1
ATOM 1033 C C . ILE A 1 135 ? -12.950 -5.300 -3.937 1.00 98.62 135 ILE A C 1
ATOM 1035 O O . ILE A 1 135 ? -12.669 -4.368 -3.183 1.00 98.62 135 ILE A O 1
ATOM 1039 N N . ASP A 1 136 ? -12.670 -6.565 -3.623 1.00 98.75 136 ASP A N 1
ATOM 1040 C CA . ASP A 1 136 ? -12.109 -6.951 -2.324 1.00 98.75 136 ASP A CA 1
ATOM 1041 C C . ASP A 1 136 ? -10.654 -6.484 -2.187 1.00 98.75 136 ASP A C 1
ATOM 1043 O O . ASP A 1 136 ? -10.261 -5.976 -1.135 1.00 98.75 136 ASP A O 1
ATOM 1047 N N . GLN A 1 137 ? -9.886 -6.494 -3.284 1.00 98.81 137 GLN A N 1
ATOM 1048 C CA . GLN A 1 137 ? -8.582 -5.832 -3.347 1.00 98.81 137 GLN A CA 1
ATOM 1049 C C . GLN A 1 137 ? -8.683 -4.341 -3.032 1.00 98.81 137 GLN A C 1
ATOM 1051 O O . GLN A 1 137 ? -7.917 -3.832 -2.217 1.00 98.81 137 GLN A O 1
ATOM 1056 N N . VAL A 1 138 ? -9.631 -3.630 -3.648 1.00 98.81 138 VAL A N 1
ATOM 1057 C CA . VAL A 1 138 ? -9.803 -2.183 -3.438 1.00 98.81 138 VAL A CA 1
ATOM 1058 C C . VAL A 1 138 ? -10.134 -1.875 -1.980 1.00 98.81 138 VAL A C 1
ATOM 1060 O O . VAL A 1 138 ? -9.525 -0.980 -1.388 1.00 98.81 138 VAL A O 1
ATOM 1063 N N . ILE A 1 139 ? -11.057 -2.633 -1.385 1.00 98.88 139 ILE A N 1
ATOM 1064 C CA . ILE A 1 139 ? -11.417 -2.512 0.030 1.00 98.88 139 ILE A CA 1
ATOM 1065 C C . ILE A 1 139 ? -10.182 -2.739 0.907 1.00 98.88 139 ILE A C 1
ATOM 1067 O O . ILE A 1 139 ? -9.847 -1.894 1.743 1.00 98.88 139 ILE A O 1
ATOM 1071 N N . SER A 1 140 ? -9.463 -3.839 0.696 1.00 98.88 140 SER A N 1
ATOM 1072 C CA . SER A 1 140 ? -8.283 -4.171 1.490 1.00 98.88 140 SER A CA 1
ATOM 1073 C C . SER A 1 140 ? -7.162 -3.148 1.345 1.00 98.88 140 SER A C 1
ATOM 1075 O O . SER A 1 140 ? -6.596 -2.737 2.358 1.00 98.88 140 SER A O 1
ATOM 1077 N N . VAL A 1 141 ? -6.889 -2.649 0.136 1.00 98.94 141 VAL A N 1
ATOM 1078 C CA . VAL A 1 141 ? -5.911 -1.573 -0.103 1.00 98.94 141 VAL A CA 1
ATOM 1079 C C . VAL A 1 141 ? -6.330 -0.284 0.600 1.00 98.94 141 VAL A C 1
ATOM 1081 O O . VAL A 1 141 ? -5.482 0.380 1.200 1.00 98.94 141 VAL A O 1
ATOM 1084 N N . ALA A 1 142 ? -7.619 0.070 0.583 1.00 98.88 142 ALA A N 1
ATOM 1085 C CA . ALA A 1 142 ? -8.118 1.267 1.254 1.00 98.88 142 ALA A CA 1
ATOM 1086 C C . ALA A 1 142 ? -7.892 1.200 2.774 1.00 98.88 142 ALA A C 1
ATOM 1088 O O . ALA A 1 142 ? -7.330 2.133 3.363 1.00 98.88 142 ALA A O 1
ATOM 1089 N N . TYR A 1 143 ? -8.262 0.080 3.403 1.00 98.88 143 TYR A N 1
ATOM 1090 C CA . TYR A 1 143 ? -8.058 -0.145 4.837 1.00 98.88 143 TYR A CA 1
ATOM 1091 C C . TYR A 1 143 ? -6.579 -0.303 5.209 1.00 98.88 143 TYR A C 1
ATOM 1093 O O . TYR A 1 143 ? -6.155 0.226 6.239 1.00 98.88 143 TYR A O 1
ATOM 1101 N N . LEU A 1 144 ? -5.774 -0.956 4.367 1.00 98.94 144 LEU A N 1
ATOM 1102 C CA . LEU A 1 144 ? -4.326 -1.059 4.537 1.00 98.94 144 LEU A CA 1
ATOM 1103 C C . LEU A 1 144 ? -3.672 0.326 4.502 1.00 98.94 144 LEU A C 1
ATOM 1105 O O . LEU A 1 144 ? -2.973 0.699 5.440 1.00 98.94 144 LEU A O 1
ATOM 1109 N N . CYS A 1 145 ? -3.952 1.135 3.478 1.00 98.88 145 CYS A N 1
ATOM 1110 C CA . CYS A 1 145 ? -3.442 2.503 3.387 1.00 98.88 145 CYS A CA 1
ATOM 1111 C C . CYS A 1 145 ? -3.842 3.339 4.604 1.00 98.88 145 CYS A C 1
ATOM 1113 O O . CYS A 1 145 ? -3.009 4.046 5.171 1.00 98.88 145 CYS A O 1
ATOM 1115 N N . ALA A 1 146 ? -5.102 3.251 5.033 1.00 98.75 146 ALA A N 1
ATOM 1116 C CA . ALA A 1 146 ? -5.580 3.974 6.202 1.00 98.75 146 ALA A CA 1
ATOM 1117 C C . ALA A 1 146 ? -4.841 3.543 7.485 1.00 98.75 146 ALA A C 1
ATOM 1119 O O . ALA A 1 146 ? -4.414 4.405 8.260 1.00 98.75 146 ALA A O 1
ATOM 1120 N N . ALA A 1 147 ? -4.596 2.240 7.658 1.00 98.44 147 ALA A N 1
ATOM 1121 C CA . ALA A 1 147 ? -3.806 1.697 8.760 1.00 98.44 147 ALA A CA 1
ATOM 1122 C C . ALA A 1 147 ? -2.346 2.165 8.736 1.00 98.44 147 ALA A C 1
ATOM 1124 O O . ALA A 1 147 ? -1.794 2.506 9.783 1.00 98.44 147 ALA A O 1
ATOM 1125 N N . LEU A 1 148 ? -1.728 2.238 7.556 1.00 98.38 148 LEU A N 1
ATOM 1126 C CA . LEU A 1 148 ? -0.349 2.700 7.396 1.00 98.38 148 LEU A CA 1
ATOM 1127 C C . LEU A 1 148 ? -0.213 4.209 7.657 1.00 98.38 148 LEU A C 1
ATOM 1129 O O . LEU A 1 148 ? 0.687 4.653 8.369 1.00 98.38 148 LEU A O 1
ATOM 1133 N N . LEU A 1 149 ? -1.148 5.017 7.154 1.00 98.19 149 LEU A N 1
ATOM 1134 C CA . LEU A 1 149 ? -1.208 6.453 7.452 1.00 98.19 149 LEU A CA 1
ATOM 1135 C C . LEU A 1 149 ? -1.371 6.729 8.951 1.00 98.19 149 LEU A C 1
ATOM 1137 O O . LEU A 1 149 ? -0.892 7.745 9.456 1.00 98.19 149 LEU A O 1
ATOM 1141 N N . ASP A 1 150 ? -2.065 5.842 9.654 1.00 97.56 150 ASP A N 1
ATOM 1142 C CA . ASP A 1 150 ? -2.257 5.901 11.094 1.00 97.56 150 ASP A CA 1
ATOM 1143 C C . ASP A 1 150 ? -1.017 5.427 11.866 1.00 97.56 150 ASP A C 1
ATOM 1145 O O . ASP A 1 150 ? -0.557 6.108 12.780 1.00 97.56 150 ASP A O 1
ATOM 1149 N N . VAL A 1 151 ? -0.411 4.303 11.470 1.00 96.44 151 VAL A N 1
ATOM 1150 C CA . VAL A 1 151 ? 0.722 3.723 12.201 1.00 96.44 151 VAL A CA 1
ATOM 1151 C C . VAL A 1 151 ? 1.983 4.586 12.131 1.00 96.44 151 VAL A C 1
ATOM 1153 O O . VAL A 1 151 ? 2.685 4.681 13.144 1.00 96.44 151 VAL A O 1
ATOM 1156 N N . MET A 1 152 ? 2.226 5.253 10.993 1.00 95.44 152 MET A N 1
ATOM 1157 C CA . MET A 1 152 ? 3.372 6.148 10.767 1.00 95.44 152 MET A CA 1
ATOM 1158 C C . MET A 1 152 ? 3.329 7.414 11.637 1.00 95.44 152 MET A C 1
ATOM 1160 O O . MET A 1 152 ? 4.349 8.080 11.817 1.00 95.44 152 MET A O 1
ATOM 1164 N N . ARG A 1 153 ? 2.161 7.777 12.184 1.00 93.69 153 ARG A N 1
ATOM 1165 C CA . ARG A 1 153 ? 1.993 8.977 13.006 1.00 93.69 153 ARG A CA 1
ATOM 1166 C C . ARG A 1 153 ? 2.003 8.632 14.496 1.00 93.69 153 ARG A C 1
ATOM 1168 O O . ARG A 1 153 ? 1.357 7.687 14.945 1.00 93.69 153 ARG A O 1
ATOM 1175 N N . LEU A 1 154 ? 2.730 9.424 15.282 1.00 84.38 154 LEU A N 1
ATOM 1176 C CA . LEU A 1 154 ? 2.601 9.417 16.739 1.00 84.38 154 LEU A CA 1
ATOM 1177 C C . LEU A 1 154 ? 1.360 10.213 17.162 1.00 84.38 154 LEU A C 1
ATOM 1179 O O . LEU A 1 154 ? 1.065 11.273 16.603 1.00 84.38 154 LEU A O 1
ATOM 1183 N N . GLY A 1 155 ? 0.653 9.703 18.169 1.00 84.50 155 GLY A N 1
ATOM 1184 C CA . GLY A 1 155 ? -0.530 10.342 18.741 1.00 84.50 155 GLY A CA 1
ATOM 1185 C C . GLY A 1 155 ? -1.867 9.855 18.161 1.00 84.50 155 GLY A C 1
ATOM 1186 O O . GLY A 1 155 ? -1.925 8.838 17.470 1.00 84.50 155 GLY A O 1
ATOM 1187 N N . PRO A 1 156 ? -2.971 10.557 18.477 1.00 81.94 156 PRO A N 1
ATOM 1188 C CA . PRO A 1 156 ? -4.330 10.064 18.231 1.00 81.94 156 PRO A CA 1
ATOM 1189 C C . PRO A 1 156 ? -4.824 10.267 16.792 1.00 81.94 156 PRO A C 1
ATOM 1191 O O . PRO A 1 156 ? -5.869 9.736 16.419 1.00 81.94 156 PRO A O 1
ATOM 1194 N N . ARG A 1 157 ? -4.106 11.058 15.988 1.00 89.19 157 ARG A N 1
ATOM 1195 C CA . ARG A 1 157 ? -4.491 11.411 14.617 1.00 89.19 157 ARG A CA 1
ATOM 1196 C C . ARG A 1 157 ? -3.705 10.570 13.618 1.00 89.19 157 ARG A C 1
ATOM 1198 O O . ARG A 1 157 ? -2.527 10.312 13.833 1.00 89.19 157 ARG A O 1
ATOM 1205 N N . SER A 1 158 ? -4.312 10.276 12.475 1.00 94.25 158 SER A N 1
ATOM 1206 C CA . SER A 1 158 ? -3.638 9.655 11.330 1.00 94.25 158 SER A CA 1
ATOM 1207 C C . SER A 1 158 ? -3.073 10.716 10.376 1.00 94.25 158 SER A C 1
ATOM 1209 O O . SER A 1 158 ? -3.425 11.903 10.451 1.00 94.25 158 SER A O 1
ATOM 1211 N N . PHE A 1 159 ? -2.158 10.335 9.487 1.00 96.44 159 PHE A N 1
ATOM 1212 C CA . PHE A 1 159 ? -1.784 11.194 8.367 1.00 96.44 159 PHE A CA 1
ATOM 1213 C C . PHE A 1 159 ? -2.897 11.277 7.312 1.00 96.44 159 PHE A C 1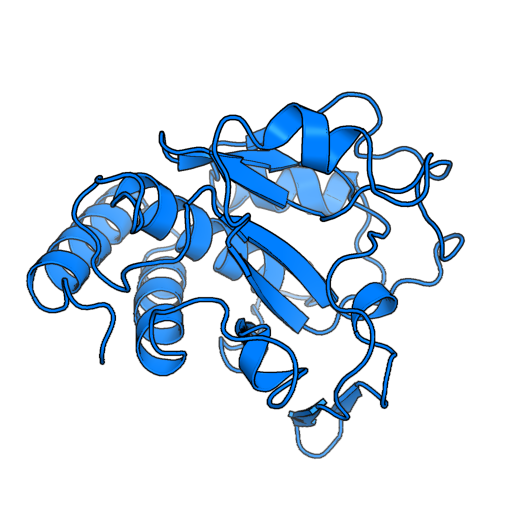
ATOM 1215 O O . PHE A 1 159 ? -3.762 10.408 7.199 1.00 96.44 159 PHE A O 1
ATOM 1222 N N . ARG A 1 160 ? -2.869 12.359 6.527 1.00 95.19 160 ARG A N 1
ATOM 1223 C CA . ARG A 1 160 ? -3.800 12.573 5.415 1.00 95.19 160 ARG A CA 1
ATOM 1224 C C . ARG A 1 160 ? -3.404 11.715 4.212 1.00 95.19 160 ARG A C 1
ATOM 1226 O O . ARG A 1 160 ? -2.218 11.483 3.979 1.00 95.19 160 ARG A O 1
ATOM 1233 N N . VAL A 1 161 ? -4.389 11.378 3.380 1.00 97.31 161 VAL A N 1
ATOM 1234 C CA . VAL A 1 161 ? -4.229 10.610 2.126 1.00 97.31 161 VAL A CA 1
ATOM 1235 C C . VAL A 1 161 ? -3.270 11.236 1.101 1.00 97.31 161 VAL A C 1
ATOM 1237 O O . VAL A 1 161 ? -2.853 10.576 0.156 1.00 97.31 161 VAL A O 1
ATOM 1240 N N . GLY A 1 162 ? -2.854 12.492 1.306 1.00 97.25 162 GLY A N 1
ATOM 1241 C CA . GLY A 1 162 ? -1.787 13.140 0.536 1.00 97.25 162 GLY A CA 1
ATOM 1242 C C . GLY A 1 162 ? -0.434 12.415 0.591 1.00 97.25 162 GLY A C 1
ATOM 1243 O O . GLY A 1 162 ? 0.392 12.640 -0.284 1.00 97.25 162 GLY A O 1
ATOM 1244 N N . ARG A 1 163 ? -0.225 11.523 1.571 1.00 97.88 163 ARG A N 1
ATOM 1245 C CA . ARG A 1 163 ? 0.956 10.646 1.695 1.00 97.88 163 ARG A CA 1
ATOM 1246 C C . ARG A 1 163 ? 0.827 9.312 0.948 1.00 97.88 163 ARG A C 1
ATOM 1248 O O . ARG A 1 163 ? 1.606 8.401 1.200 1.00 97.88 163 ARG A O 1
ATOM 1255 N N . VAL A 1 164 ? -0.142 9.192 0.048 1.00 98.62 164 VAL A N 1
ATOM 1256 C CA . VAL A 1 164 ? -0.275 8.060 -0.877 1.00 98.62 164 VAL A CA 1
ATOM 1257 C C . VAL A 1 164 ? -0.069 8.582 -2.291 1.00 98.62 164 VAL A C 1
ATOM 1259 O O . VAL A 1 164 ? -0.645 9.622 -2.633 1.00 98.62 164 VAL A O 1
ATOM 1262 N N . ILE A 1 165 ? 0.749 7.891 -3.081 1.00 98.50 165 ILE A N 1
ATOM 1263 C CA . ILE A 1 165 ? 0.984 8.155 -4.506 1.00 98.50 165 ILE A CA 1
ATOM 1264 C C . ILE A 1 165 ? 1.001 6.854 -5.308 1.00 98.50 165 ILE A C 1
ATOM 1266 O O . ILE A 1 165 ? 1.071 5.759 -4.753 1.00 98.50 165 ILE A O 1
ATOM 1270 N N . LEU A 1 166 ? 0.951 6.995 -6.627 1.00 98.50 166 LEU A N 1
ATOM 1271 C CA . LEU A 1 166 ? 1.131 5.902 -7.575 1.00 98.50 166 LEU A CA 1
ATOM 1272 C C . LEU A 1 166 ? 2.608 5.769 -7.945 1.00 98.50 166 LEU A C 1
ATOM 1274 O O . LEU A 1 166 ? 3.343 6.765 -7.906 1.00 98.50 166 LEU A O 1
ATOM 1278 N N . HIS A 1 167 ? 3.045 4.586 -8.375 1.00 98.50 167 HIS A N 1
ATOM 1279 C CA . HIS A 1 167 ? 4.411 4.417 -8.871 1.00 98.50 167 HIS A CA 1
ATOM 1280 C C . HIS A 1 167 ? 4.691 5.297 -10.090 1.00 98.50 167 HIS A C 1
ATOM 1282 O O . HIS A 1 167 ? 5.753 5.909 -10.155 1.00 98.50 167 HIS A O 1
ATOM 1288 N N . ARG A 1 168 ? 3.707 5.487 -10.980 1.00 97.38 168 ARG A N 1
ATOM 1289 C CA . ARG A 1 168 ? 3.778 6.447 -12.099 1.00 97.38 168 ARG A CA 1
ATOM 1290 C C . ARG A 1 168 ? 3.927 7.905 -11.659 1.00 97.38 168 ARG A C 1
ATOM 1292 O O . ARG A 1 168 ? 4.451 8.723 -12.395 1.00 97.38 168 ARG A O 1
ATOM 1299 N N . THR A 1 169 ? 3.502 8.265 -10.448 1.00 97.31 169 THR A N 1
ATOM 1300 C CA . THR A 1 169 ? 3.775 9.604 -9.894 1.00 97.31 169 THR A CA 1
ATOM 1301 C C . THR A 1 169 ? 5.206 9.700 -9.365 1.00 97.31 169 THR A C 1
ATOM 1303 O O . THR A 1 169 ? 5.834 10.747 -9.478 1.00 97.31 169 THR A O 1
ATOM 1306 N N . TRP A 1 170 ? 5.733 8.614 -8.795 1.00 98.38 170 TRP A N 1
ATOM 1307 C CA . TRP A 1 170 ? 7.122 8.546 -8.338 1.00 98.38 170 TRP A CA 1
ATOM 1308 C C . TRP A 1 170 ? 8.121 8.495 -9.506 1.00 98.38 170 TRP A C 1
ATOM 1310 O O . TRP A 1 170 ? 9.146 9.169 -9.462 1.00 98.38 170 TRP A O 1
ATOM 1320 N N . ALA A 1 171 ? 7.836 7.715 -10.548 1.00 98.00 171 ALA A N 1
ATOM 1321 C CA . ALA A 1 171 ? 8.727 7.439 -11.674 1.00 98.00 171 ALA A CA 1
ATOM 1322 C C . ALA A 1 171 ? 7.996 7.609 -13.028 1.00 98.00 171 ALA A C 1
ATOM 1324 O O . ALA A 1 171 ? 7.794 6.624 -13.744 1.00 98.00 171 ALA A O 1
ATOM 1325 N N . PRO A 1 172 ? 7.607 8.843 -13.401 1.00 96.06 172 PRO A N 1
ATOM 1326 C CA . PRO A 1 172 ? 6.657 9.111 -14.491 1.00 96.06 172 PRO A CA 1
ATOM 1327 C C . PRO A 1 172 ? 7.092 8.652 -15.881 1.00 96.06 172 PRO A C 1
ATOM 1329 O O . PRO A 1 172 ? 6.244 8.365 -16.715 1.00 96.06 172 PRO A O 1
ATOM 1332 N N . THR A 1 173 ? 8.393 8.540 -16.139 1.00 94.75 173 THR A N 1
ATOM 1333 C CA . THR A 1 173 ? 8.917 8.102 -17.443 1.00 94.75 173 THR A CA 1
ATOM 1334 C C . THR A 1 173 ? 9.134 6.593 -17.543 1.00 94.75 173 THR A C 1
ATOM 1336 O O . THR A 1 173 ? 9.470 6.093 -18.610 1.00 94.75 173 THR A O 1
ATOM 1339 N N . ARG A 1 174 ? 8.988 5.853 -16.436 1.00 96.56 174 ARG A N 1
ATOM 1340 C CA . ARG A 1 174 ? 9.385 4.437 -16.339 1.00 96.56 174 ARG A CA 1
ATOM 1341 C C . ARG A 1 174 ? 8.258 3.522 -15.872 1.00 96.56 174 ARG A C 1
ATOM 1343 O O . ARG A 1 174 ? 8.358 2.308 -16.024 1.00 96.56 174 ARG A O 1
ATOM 1350 N N . LYS A 1 175 ? 7.231 4.084 -15.237 1.00 96.62 175 LYS A N 1
ATOM 1351 C CA . LYS A 1 175 ? 6.184 3.339 -14.541 1.00 96.62 175 LYS A CA 1
ATOM 1352 C C . LYS A 1 175 ? 4.812 3.859 -14.927 1.00 96.62 175 LYS A C 1
ATOM 1354 O O . LYS A 1 175 ? 4.619 5.060 -15.082 1.00 96.62 175 LYS A O 1
ATOM 1359 N N . VAL A 1 176 ? 3.869 2.934 -15.076 1.00 94.62 176 VAL A N 1
ATOM 1360 C CA . VAL A 1 176 ? 2.481 3.208 -15.494 1.00 94.62 176 VAL A CA 1
ATOM 1361 C C . VAL A 1 176 ? 1.469 2.834 -14.414 1.00 94.62 176 VAL A C 1
ATOM 1363 O O . VAL A 1 176 ? 0.273 3.075 -14.571 1.00 94.62 176 VAL A O 1
ATOM 1366 N N . ASP A 1 177 ? 1.945 2.234 -13.330 1.00 92.25 177 ASP A N 1
ATOM 1367 C CA . ASP A 1 177 ? 1.155 1.625 -12.282 1.00 92.25 177 ASP A CA 1
ATOM 1368 C C . ASP A 1 177 ? 0.842 2.594 -11.121 1.00 92.25 177 ASP A C 1
ATOM 1370 O O . ASP A 1 177 ? 1.603 3.514 -10.812 1.00 92.25 177 ASP A O 1
ATOM 1374 N N . THR A 1 178 ? -0.317 2.455 -10.471 1.00 95.19 178 THR A N 1
ATOM 1375 C C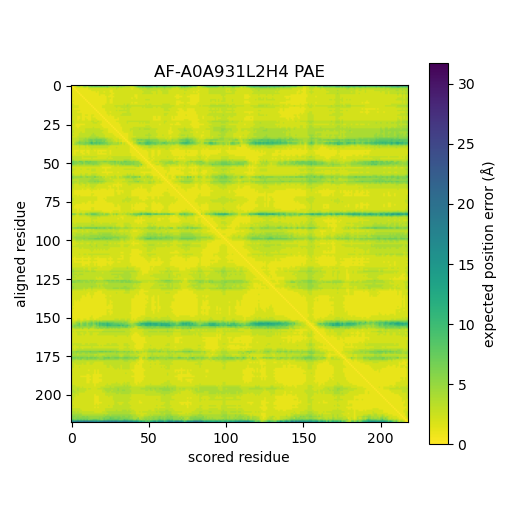A . THR A 1 178 ? -1.474 1.653 -10.921 1.00 95.19 178 THR A CA 1
ATOM 1376 C C . THR A 1 178 ? -2.219 2.353 -12.071 1.00 95.19 178 THR A C 1
ATOM 1378 O O . THR A 1 178 ? -1.914 3.494 -12.427 1.00 95.19 178 THR A O 1
ATOM 1381 N N . ARG A 1 179 ? -3.175 1.664 -12.713 1.00 96.25 179 ARG A N 1
ATOM 1382 C CA . ARG A 1 179 ? -3.929 2.240 -13.842 1.00 96.25 179 ARG A CA 1
ATOM 1383 C C . ARG A 1 179 ? -5.004 3.229 -13.387 1.00 96.25 179 ARG A C 1
ATOM 1385 O O . ARG A 1 179 ? -5.264 4.181 -14.118 1.00 96.25 179 ARG A O 1
ATOM 1392 N N . GLN A 1 180 ? -5.569 3.026 -12.199 1.00 97.62 180 GLN A N 1
ATOM 1393 C CA . GLN A 1 180 ? -6.560 3.909 -11.585 1.00 97.62 180 GLN A CA 1
ATOM 1394 C C . GLN A 1 180 ? -5.942 5.250 -11.178 1.00 97.62 180 GLN A C 1
ATOM 1396 O O . GLN A 1 180 ? -4.745 5.356 -10.901 1.00 97.62 180 GLN A O 1
ATOM 1401 N N . ASP A 1 181 ? -6.774 6.279 -11.093 1.00 97.81 181 ASP A N 1
ATOM 1402 C CA . ASP A 1 181 ? -6.335 7.623 -10.763 1.00 97.81 181 ASP A CA 1
ATOM 1403 C C . ASP A 1 181 ? -6.027 7.799 -9.280 1.00 97.81 181 ASP A C 1
ATOM 1405 O O . ASP A 1 181 ? -6.638 7.213 -8.383 1.00 97.81 181 ASP A O 1
ATOM 1409 N N . LEU A 1 182 ? -5.068 8.681 -8.998 1.00 98.00 182 LEU A N 1
ATOM 1410 C CA . LEU A 1 182 ? -4.663 8.956 -7.625 1.00 98.00 182 LEU A CA 1
ATOM 1411 C C . LEU A 1 182 ? -5.807 9.575 -6.808 1.00 98.00 182 LEU A C 1
ATOM 1413 O O . LEU A 1 182 ? -5.937 9.299 -5.615 1.00 98.00 182 LEU A O 1
ATOM 1417 N N . ALA A 1 183 ? -6.633 10.417 -7.433 1.00 98.31 183 ALA A N 1
ATOM 1418 C CA . ALA A 1 183 ? -7.807 10.997 -6.788 1.00 98.31 183 ALA A CA 1
ATOM 1419 C C . ALA A 1 183 ? -8.820 9.913 -6.388 1.00 98.31 183 ALA A C 1
ATOM 1421 O O . ALA A 1 183 ? -9.311 9.941 -5.257 1.00 98.31 183 ALA A O 1
ATOM 1422 N N . TRP A 1 184 ? -9.023 8.918 -7.255 1.00 98.50 184 TRP A N 1
ATOM 1423 C CA . TRP A 1 184 ? -9.908 7.780 -7.020 1.00 98.50 184 TRP A CA 1
ATOM 1424 C C . TRP A 1 184 ? -9.433 6.923 -5.844 1.00 98.50 184 TRP A C 1
ATOM 1426 O O . TRP A 1 184 ? -10.180 6.702 -4.890 1.00 98.50 184 TRP A O 1
ATOM 1436 N N . TRP A 1 185 ? -8.146 6.558 -5.816 1.00 98.62 185 TRP A N 1
ATOM 1437 C CA . TRP A 1 185 ? -7.568 5.841 -4.673 1.00 98.62 185 TRP A CA 1
ATOM 1438 C C . TRP A 1 185 ? -7.715 6.621 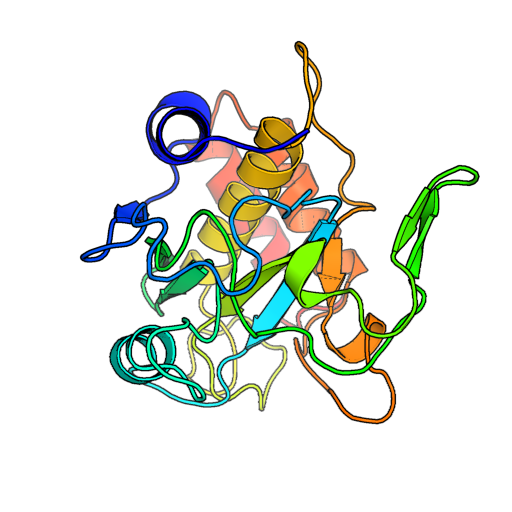-3.369 1.00 98.62 185 TRP A C 1
ATOM 1440 O O . TRP A 1 185 ? -8.087 6.083 -2.326 1.00 98.62 185 TRP A O 1
ATOM 1450 N N . ARG A 1 186 ? -7.451 7.928 -3.410 1.00 98.69 186 ARG A N 1
ATOM 1451 C CA . ARG A 1 186 ? -7.590 8.783 -2.229 1.00 98.69 186 ARG A CA 1
ATOM 1452 C C . ARG A 1 186 ? -9.041 8.892 -1.761 1.00 98.69 186 ARG A C 1
ATOM 1454 O O . ARG A 1 186 ? -9.241 9.082 -0.564 1.00 98.69 186 ARG A O 1
ATOM 1461 N N . ALA A 1 187 ? -10.035 8.772 -2.640 1.00 98.75 187 ALA A N 1
ATOM 1462 C CA . ALA A 1 187 ? -11.445 8.756 -2.258 1.00 98.75 187 ALA A CA 1
ATOM 1463 C C . ALA A 1 187 ? -11.792 7.505 -1.436 1.00 98.75 187 ALA A C 1
ATOM 1465 O O . ALA A 1 187 ? -12.244 7.645 -0.298 1.00 98.75 187 ALA A O 1
ATOM 1466 N N . VAL A 1 188 ? -11.469 6.301 -1.924 1.00 98.81 188 VAL A N 1
ATOM 1467 C CA . VAL A 1 188 ? -11.745 5.054 -1.181 1.00 98.81 188 VAL A CA 1
ATOM 1468 C C . VAL A 1 188 ? -10.987 4.984 0.150 1.00 98.81 188 VAL A C 1
ATOM 1470 O O . VAL A 1 188 ? -11.547 4.569 1.164 1.00 98.81 188 VAL A O 1
ATOM 1473 N N . ILE A 1 189 ? -9.754 5.504 0.211 1.00 98.81 189 ILE A N 1
ATOM 1474 C CA . ILE A 1 189 ? -8.992 5.587 1.471 1.00 98.81 189 ILE A CA 1
ATOM 1475 C C . ILE A 1 189 ? -9.654 6.564 2.456 1.00 98.81 189 ILE A C 1
ATOM 1477 O O . ILE A 1 189 ? -9.711 6.284 3.654 1.00 98.81 189 ILE A O 1
ATOM 1481 N N . ARG A 1 190 ? -10.180 7.707 1.988 1.00 98.75 190 ARG A N 1
ATOM 1482 C CA . ARG A 1 190 ? -10.929 8.638 2.853 1.00 98.75 190 ARG A CA 1
ATOM 1483 C C . ARG A 1 190 ? -12.195 7.990 3.405 1.00 98.75 190 ARG A C 1
ATOM 1485 O O . ARG A 1 190 ? -12.495 8.204 4.578 1.00 98.75 190 ARG A O 1
ATOM 1492 N N . ILE A 1 191 ? -12.905 7.197 2.601 1.00 98.75 191 ILE A N 1
ATOM 1493 C CA . ILE A 1 191 ? -14.073 6.433 3.060 1.00 98.75 191 ILE A CA 1
ATOM 1494 C C . ILE A 1 191 ? -13.650 5.471 4.181 1.00 98.75 191 ILE A C 1
ATOM 1496 O O . ILE A 1 191 ? -14.222 5.529 5.272 1.00 98.75 191 ILE A O 1
ATOM 1500 N N . ALA A 1 192 ? -12.588 4.683 3.981 1.00 98.62 192 ALA A N 1
ATOM 1501 C CA . ALA A 1 192 ? -12.059 3.789 5.016 1.00 98.62 192 ALA A CA 1
ATOM 1502 C C . ALA A 1 192 ? -11.667 4.542 6.305 1.00 98.62 192 ALA A C 1
ATOM 1504 O O . ALA A 1 192 ? -11.988 4.101 7.409 1.00 98.62 192 ALA A O 1
ATOM 1505 N N . GLN A 1 193 ? -11.024 5.713 6.188 1.00 98.12 193 GLN A N 1
ATOM 1506 C CA . GLN A 1 193 ? -10.685 6.558 7.341 1.00 98.12 193 GLN A CA 1
ATOM 1507 C C . GLN A 1 193 ? -11.926 7.080 8.078 1.00 98.12 193 GLN A C 1
ATOM 1509 O O . GLN A 1 193 ? -11.966 7.035 9.310 1.00 98.12 193 GLN A O 1
ATOM 1514 N N . LYS A 1 194 ? -12.936 7.555 7.339 1.00 98.06 194 LYS A N 1
ATOM 1515 C CA . LYS A 1 194 ? -14.198 8.074 7.890 1.00 98.06 194 LYS A CA 1
ATOM 1516 C C . LYS A 1 194 ? -14.937 6.999 8.685 1.00 98.06 194 LYS A C 1
ATOM 1518 O O . LYS A 1 194 ? -15.386 7.260 9.798 1.00 98.06 194 LYS A O 1
ATOM 1523 N N . TYR A 1 195 ? -15.004 5.786 8.145 1.00 98.06 195 TYR A N 1
ATOM 1524 C CA . TYR A 1 195 ? -15.730 4.661 8.734 1.00 98.06 195 TYR A CA 1
ATOM 1525 C C . TYR A 1 195 ? -14.821 3.692 9.507 1.00 98.06 195 TYR A C 1
ATOM 1527 O O . TYR A 1 195 ? -15.130 2.513 9.642 1.00 98.06 195 TYR A O 1
ATOM 1535 N N . ARG A 1 196 ? -13.707 4.168 10.088 1.00 95.81 196 ARG A N 1
ATOM 1536 C CA . ARG A 1 196 ? -12.774 3.314 10.856 1.00 95.81 196 ARG A CA 1
ATOM 1537 C C . ARG A 1 196 ? -13.476 2.470 11.931 1.00 95.81 196 ARG A C 1
ATOM 1539 O O . ARG A 1 196 ? -13.144 1.301 12.123 1.00 95.81 196 ARG A O 1
ATOM 1546 N N . LYS A 1 197 ? -14.402 3.081 12.681 1.00 95.75 197 LYS A N 1
ATOM 1547 C CA . LYS A 1 197 ? -15.113 2.419 13.790 1.00 95.75 197 LYS A CA 1
ATOM 1548 C C . LYS A 1 197 ? -16.168 1.421 13.292 1.00 95.75 197 LYS A C 1
ATOM 1550 O O . LYS A 1 197 ? -16.357 0.388 13.926 1.00 95.75 197 LYS A O 1
ATOM 1555 N N . ASP A 1 198 ? -16.763 1.681 12.132 1.00 97.50 198 ASP A N 1
ATOM 1556 C CA . ASP A 1 198 ? -17.826 0.880 11.523 1.00 97.50 198 ASP A CA 1
ATOM 1557 C C . ASP A 1 198 ? -17.369 0.356 10.156 1.00 97.50 198 ASP A C 1
ATOM 1559 O O . ASP A 1 198 ? -17.639 0.936 9.102 1.00 97.50 198 ASP A O 1
ATOM 1563 N N . ARG A 1 199 ? -16.599 -0.735 10.195 1.00 96.44 199 ARG A N 1
ATOM 1564 C CA . ARG A 1 199 ? -15.986 -1.305 8.994 1.00 96.44 199 ARG A CA 1
ATOM 1565 C C . ARG A 1 199 ? -17.035 -1.784 7.990 1.00 96.44 199 ARG A C 1
ATOM 1567 O O . ARG A 1 199 ? -16.855 -1.530 6.809 1.00 96.44 199 ARG A O 1
ATOM 1574 N N . SER A 1 200 ? -18.132 -2.387 8.449 1.00 97.88 200 SER A N 1
ATOM 1575 C CA . SER A 1 200 ? -19.201 -2.881 7.571 1.00 97.88 200 SER A CA 1
ATOM 1576 C C . SER A 1 200 ? -19.785 -1.752 6.717 1.00 97.88 200 SER A C 1
ATOM 1578 O O . SER A 1 200 ? -19.796 -1.834 5.488 1.00 97.88 200 SER A O 1
ATOM 1580 N N . ARG A 1 201 ? -20.149 -0.625 7.346 1.00 98.50 201 ARG A N 1
ATOM 1581 C CA . ARG A 1 201 ? -20.635 0.552 6.615 1.00 98.50 201 ARG A CA 1
ATOM 1582 C C . ARG A 1 201 ? -19.579 1.146 5.686 1.00 98.50 201 ARG A C 1
ATOM 1584 O O . ARG A 1 201 ? -19.906 1.606 4.591 1.00 98.50 201 ARG A O 1
ATOM 1591 N N . GLY A 1 202 ? -18.316 1.150 6.109 1.00 98.69 202 GLY A N 1
ATOM 1592 C CA . GLY A 1 202 ? -17.204 1.600 5.276 1.00 98.69 202 GLY A CA 1
ATOM 1593 C C . GLY A 1 202 ? -17.044 0.760 4.011 1.00 98.69 202 GLY A C 1
ATOM 1594 O O . GLY A 1 202 ? -16.968 1.323 2.923 1.00 98.69 202 GLY A O 1
ATOM 1595 N N . GLU A 1 203 ? -17.069 -0.566 4.134 1.00 98.75 203 GLU A N 1
ATOM 1596 C CA . GLU A 1 203 ? -17.004 -1.490 3.000 1.00 98.75 203 GLU A CA 1
ATOM 1597 C C . GLU A 1 203 ? -18.190 -1.305 2.051 1.00 98.75 203 GLU A C 1
ATOM 1599 O O . GLU A 1 203 ? -17.978 -1.149 0.852 1.00 98.75 203 GLU A O 1
ATOM 1604 N N . GLN A 1 204 ? -19.419 -1.218 2.569 1.00 98.75 204 GLN A N 1
ATOM 1605 C CA . GLN A 1 204 ? -20.609 -0.938 1.753 1.00 98.75 204 GLN A CA 1
ATOM 1606 C C . GLN A 1 204 ? -20.482 0.387 0.987 1.00 98.75 204 GLN A C 1
ATOM 1608 O O . GLN A 1 204 ? -20.779 0.452 -0.204 1.00 98.75 204 GLN A O 1
ATOM 1613 N N . THR A 1 205 ? -19.968 1.432 1.642 1.00 98.81 205 THR A N 1
ATOM 1614 C CA . THR A 1 205 ? -19.767 2.744 1.010 1.00 98.81 205 THR A CA 1
ATOM 1615 C C . THR A 1 205 ? -18.680 2.692 -0.069 1.00 98.81 205 THR A C 1
ATOM 1617 O O . THR A 1 205 ? -18.823 3.327 -1.110 1.00 98.81 205 THR A O 1
ATOM 1620 N N . ILE A 1 206 ? -17.601 1.927 0.144 1.00 98.81 206 ILE A N 1
ATOM 1621 C CA . ILE A 1 206 ? -16.572 1.708 -0.885 1.00 98.81 206 ILE A CA 1
ATOM 1622 C C . ILE A 1 206 ? -17.164 0.945 -2.073 1.00 98.81 206 ILE A C 1
ATOM 1624 O O . ILE A 1 206 ? -16.902 1.331 -3.208 1.00 98.81 206 ILE A O 1
ATOM 1628 N N . ARG A 1 207 ? -17.977 -0.094 -1.837 1.00 98.69 207 ARG A N 1
ATOM 1629 C CA . ARG A 1 207 ? -18.648 -0.855 -2.906 1.00 98.69 207 ARG A CA 1
ATOM 1630 C C . ARG A 1 207 ? -19.540 0.046 -3.756 1.00 98.69 207 ARG A C 1
ATOM 1632 O O . ARG A 1 207 ? -19.413 0.016 -4.975 1.00 98.69 207 ARG A O 1
ATOM 1639 N N . ALA A 1 208 ? -20.359 0.887 -3.124 1.00 98.56 208 ALA A N 1
ATOM 1640 C CA . ALA A 1 208 ? -21.187 1.867 -3.826 1.00 98.56 208 ALA A CA 1
ATOM 1641 C C . ALA A 1 208 ? -20.334 2.862 -4.634 1.00 98.56 208 ALA A C 1
ATOM 1643 O O . ALA A 1 208 ? -20.552 3.044 -5.825 1.00 98.56 208 ALA A O 1
ATOM 1644 N N . TYR A 1 209 ? -19.286 3.429 -4.028 1.00 98.62 209 TYR A N 1
ATOM 1645 C CA . TYR A 1 209 ? -18.388 4.346 -4.735 1.00 98.62 209 TYR A CA 1
ATOM 1646 C C . TYR A 1 209 ? -17.722 3.692 -5.955 1.00 98.62 209 TYR A C 1
ATOM 1648 O O . TYR A 1 209 ? -17.636 4.302 -7.017 1.00 98.62 209 TYR A O 1
ATOM 1656 N N . VAL A 1 210 ? -17.241 2.454 -5.816 1.00 98.25 210 VAL A N 1
ATOM 1657 C CA . VAL A 1 210 ? -16.591 1.713 -6.905 1.00 98.25 210 VAL A CA 1
ATOM 1658 C C . VAL A 1 210 ? -17.584 1.359 -8.004 1.00 98.25 210 VAL A C 1
ATOM 1660 O O . VAL A 1 210 ? -17.205 1.413 -9.167 1.00 98.25 210 VAL A O 1
ATOM 1663 N N . HIS A 1 211 ? -18.828 1.022 -7.661 1.00 97.31 211 HIS A N 1
ATOM 1664 C CA . HIS A 1 211 ? -19.886 0.791 -8.641 1.00 97.31 211 HIS A CA 1
ATOM 1665 C C . HIS A 1 211 ? -20.073 2.017 -9.549 1.00 97.31 211 HIS A C 1
ATOM 1667 O O . HIS A 1 211 ? -20.046 1.885 -10.771 1.00 97.31 211 HIS A O 1
ATOM 1673 N N . ASP A 1 212 ? -20.134 3.212 -8.959 1.00 97.50 212 ASP A N 1
ATOM 1674 C CA . ASP A 1 212 ? -20.330 4.464 -9.702 1.00 97.50 212 ASP A CA 1
ATOM 1675 C C . ASP A 1 212 ? -19.062 4.924 -10.450 1.00 97.50 212 ASP A C 1
ATOM 1677 O O . ASP A 1 212 ? -19.133 5.710 -11.391 1.00 97.50 212 ASP A O 1
ATOM 1681 N N . HIS A 1 213 ? -17.891 4.412 -10.056 1.00 97.38 213 HIS A N 1
ATOM 1682 C CA . HIS A 1 213 ? -16.580 4.790 -10.593 1.00 97.38 213 HIS A CA 1
ATOM 1683 C C . HIS A 1 213 ? -15.770 3.557 -11.015 1.00 97.38 213 HIS A C 1
ATOM 1685 O O . HIS A 1 213 ? -14.573 3.445 -10.716 1.00 97.38 213 HIS A O 1
ATOM 1691 N N . VAL A 1 214 ? -16.422 2.614 -11.702 1.00 96.38 214 VAL A N 1
ATOM 1692 C CA . VAL A 1 214 ? -15.845 1.299 -12.038 1.00 96.38 214 VAL A CA 1
ATOM 1693 C C . VAL A 1 214 ? -14.593 1.403 -12.908 1.00 96.38 214 VAL A C 1
ATOM 1695 O O . VAL A 1 214 ? -13.738 0.522 -12.872 1.00 96.38 214 VAL A O 1
ATOM 1698 N N . ASP A 1 215 ? -14.446 2.501 -13.650 1.00 95.12 215 ASP A N 1
ATOM 1699 C CA . ASP A 1 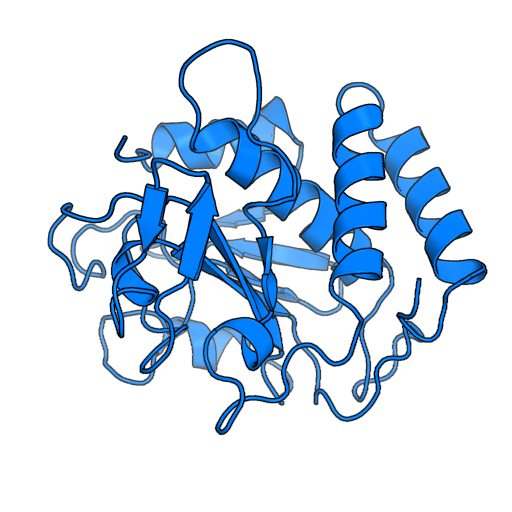215 ? -13.297 2.782 -14.514 1.00 95.12 215 ASP A CA 1
ATOM 1700 C C . ASP A 1 215 ? -12.072 3.315 -13.764 1.00 95.12 215 ASP A C 1
ATOM 1702 O O . ASP A 1 215 ? -11.059 3.624 -14.392 1.00 95.12 215 ASP A O 1
ATOM 1706 N N . GLY A 1 216 ? -12.141 3.421 -12.433 1.00 92.12 216 GLY A N 1
ATOM 1707 C CA . GLY A 1 216 ? -11.010 3.846 -11.612 1.00 92.12 216 GLY A CA 1
ATOM 1708 C C . GLY A 1 216 ? -10.648 5.322 -11.777 1.00 92.12 216 GLY A C 1
ATOM 1709 O O . GLY A 1 216 ? -9.506 5.699 -11.509 1.00 92.12 216 GLY A O 1
ATOM 1710 N N . ARG A 1 217 ? -11.595 6.139 -12.244 1.00 92.25 217 ARG A N 1
ATOM 1711 C CA . ARG A 1 217 ? -11.474 7.590 -12.444 1.00 92.25 217 ARG A CA 1
ATOM 1712 C C . ARG A 1 217 ? -12.365 8.300 -11.429 1.00 92.25 217 ARG A C 1
ATOM 1714 O O . ARG A 1 217 ? -13.427 7.777 -11.103 1.00 92.25 217 ARG A O 1
ATOM 1721 N N . ALA A 1 218 ? -11.896 9.417 -10.881 1.00 77.06 218 ALA A N 1
ATOM 1722 C CA . ALA A 1 218 ? -12.639 10.232 -9.912 1.00 77.06 218 ALA A CA 1
ATOM 1723 C C . ALA A 1 218 ? -13.215 11.484 -10.564 1.00 77.06 218 ALA A C 1
ATOM 1725 O O . ALA A 1 218 ? -12.638 11.903 -11.592 1.00 77.06 218 ALA A O 1
#